Protein AF-A0A7S1KFM2-F1 (afdb_monomer)

Nearest PDB structures (foldseek):
  8qag-assembly1_A  TM=3.517E-01  e=3.964E+00  synthetic construct
  8ftw-assembly1_A  TM=4.554E-01  e=5.799E+00  Salmonella enterica subsp. enterica serovar Typhimurium
  8bwc-assembly1_D  TM=3.124E-01  e=4.157E+00  Escherichia coli
  5jr9-assembly1_B  TM=2.047E-01  e=1.097E+00  Nanoarchaeum equitans Kin4-M
  6t59-assembly1_TT  TM=2.375E-01  e=2.583E+00  Homo sapiens

Secondary structure (DSSP, 8-state):
-HHHHHHHHHHHHHHHHHHHHHTHHHHGGGS-HHHHHHHHHHHHHHHHIIIII-TTGGGSHHHHHHHHHHHHHHHHHHHHHHH-HHHHHT-HHHHHHHHHHHHHHHHHHHH-HHHHTTS-HHHHHHHHHHHHHHHHHTTTSS-HHHHHHHHHHHHHHHHHTT--S-HHHHHHHHHHHT--

Organism: NCBI:txid1169539

Sequence (180 aa):
LGPPLVECVGRVWMRQNEALQQAGEASLTNLPDGVWKASRYLDGLMYLVLTHCFEKLHDHAAGGQLALLMYQKLLLLIRVWKHRPAILASQQWFFKNVKSALKWMCYLVEGQCYVVAAINVGDLLRTALELVQFCRVTQPDVPDHLVRHILILIGNIFSCHSYRFPPAERSQLSEAGMAA

Radius of gyration: 17.66 Å; Cα contacts (8 Å, |Δi|>4): 138; chains: 1; bounding box: 48×32×53 Å

Foldseek 3Di:
DQPVLLVVLLVLLVVLLVLLVVCPLVCNVVPPPVSLVSLVVSLVSLCCNLPPNDLALLVDPSLLSSLVSLVSQLVSLVVSCVVCVPVCLVPPSSLVSNLSSLVSLLSCLQRPLSSCVSPPLVVQLVSLVVVLVSQVVSPPSDDPSSVVSSVSSNVSSVVSVVCPDDPVVVVVVVVVVVVD

Mean predicted aligned error: 9.12 Å

pLDDT: mean 74.67, std 11.63, range [42.12, 91.94]

Structure (mmCIF, N/CA/C/O backbone):
data_AF-A0A7S1KFM2-F1
#
_entry.id   AF-A0A7S1KFM2-F1
#
loop_
_atom_site.group_PDB
_atom_site.id
_atom_site.type_symbol
_atom_site.label_atom_id
_atom_site.label_alt_id
_atom_site.label_comp_id
_atom_site.label_asym_id
_atom_site.label_entity_id
_atom_site.label_seq_id
_atom_site.pdbx_PDB_ins_code
_atom_site.Cartn_x
_atom_site.Cartn_y
_atom_site.Cartn_z
_atom_site.occupancy
_atom_site.B_iso_or_equiv
_atom_site.auth_seq_id
_atom_site.auth_comp_id
_atom_site.auth_asym_id
_atom_site.auth_atom_id
_atom_site.pdbx_PDB_model_num
ATOM 1 N N . LEU A 1 1 ? 1.593 -13.086 -20.287 1.00 56.81 1 LEU A N 1
ATOM 2 C CA . LEU A 1 1 ? 0.502 -13.172 -19.280 1.00 56.81 1 LEU A CA 1
ATOM 3 C C . LEU A 1 1 ? 0.437 -11.972 -18.340 1.00 56.81 1 LEU A C 1
ATOM 5 O O . LEU A 1 1 ? -0.615 -11.742 -17.761 1.00 56.81 1 LEU A O 1
ATOM 9 N N . GLY A 1 2 ? 1.512 -11.194 -18.210 1.00 64.62 2 GLY A N 1
ATOM 10 C CA . GLY A 1 2 ? 1.548 -10.063 -17.298 1.00 64.62 2 GLY A CA 1
ATOM 11 C C . GLY A 1 2 ? 0.432 -9.015 -17.479 1.00 64.62 2 GLY A C 1
ATOM 12 O O . GLY A 1 2 ? -0.297 -8.768 -16.521 1.00 64.62 2 GLY A O 1
ATOM 13 N N . PRO A 1 3 ? 0.268 -8.377 -18.656 1.00 66.25 3 PRO A N 1
ATOM 14 C CA . PRO A 1 3 ? -0.670 -7.256 -18.797 1.00 66.25 3 PRO A CA 1
ATOM 15 C C . PRO A 1 3 ? -2.137 -7.602 -18.466 1.00 66.25 3 PRO A C 1
ATOM 17 O O . PRO A 1 3 ? -2.742 -6.866 -17.688 1.00 66.25 3 PRO A O 1
ATOM 20 N N . PRO A 1 4 ? -2.688 -8.752 -18.913 1.00 72.81 4 PRO A N 1
ATOM 21 C CA . PRO A 1 4 ? -4.020 -9.193 -18.484 1.00 72.81 4 PRO A CA 1
ATOM 22 C C . PRO A 1 4 ? -4.140 -9.426 -16.970 1.00 72.81 4 PRO A C 1
ATOM 24 O O . PRO A 1 4 ? -5.195 -9.184 -16.385 1.00 72.81 4 PRO A O 1
ATOM 27 N N . LEU A 1 5 ? -3.064 -9.886 -16.319 1.00 68.81 5 LEU A N 1
ATOM 28 C CA . LEU A 1 5 ? -3.034 -10.102 -14.872 1.00 68.81 5 LEU A CA 1
ATOM 29 C C . LEU A 1 5 ? -3.095 -8.764 -14.121 1.00 68.81 5 LEU A C 1
ATOM 31 O O . LEU A 1 5 ? -3.881 -8.633 -13.188 1.00 68.81 5 LEU A O 1
ATOM 35 N N . VAL A 1 6 ? -2.326 -7.759 -14.555 1.00 69.69 6 VAL A N 1
ATOM 36 C CA . VAL A 1 6 ? -2.353 -6.408 -13.961 1.00 69.69 6 VAL A CA 1
ATOM 37 C C . VAL A 1 6 ? -3.712 -5.749 -14.155 1.00 69.69 6 VAL A C 1
ATOM 39 O O . VAL A 1 6 ? -4.230 -5.149 -13.219 1.00 69.69 6 VAL A O 1
ATOM 42 N N . GLU A 1 7 ? -4.330 -5.902 -15.325 1.00 72.00 7 GLU A N 1
ATOM 43 C CA . GLU A 1 7 ? -5.665 -5.363 -15.587 1.00 72.00 7 GLU A CA 1
ATOM 44 C C . GLU A 1 7 ? -6.734 -6.026 -14.704 1.00 72.00 7 GLU A C 1
ATOM 46 O O . GLU A 1 7 ? -7.579 -5.346 -14.116 1.00 72.00 7 GLU A O 1
ATOM 51 N N . CYS A 1 8 ? -6.675 -7.352 -14.552 1.00 73.75 8 CYS A N 1
ATOM 52 C CA . CYS A 1 8 ? -7.580 -8.097 -13.680 1.00 73.75 8 CYS A CA 1
ATOM 53 C C . CYS A 1 8 ? -7.420 -7.674 -12.211 1.00 73.75 8 CYS A C 1
ATOM 55 O O . CYS A 1 8 ? -8.406 -7.335 -11.549 1.00 73.75 8 CYS A O 1
ATOM 57 N N . VAL A 1 9 ? -6.177 -7.616 -11.721 1.00 73.75 9 VAL A N 1
ATOM 58 C CA . VAL A 1 9 ? -5.856 -7.150 -10.364 1.00 73.75 9 VAL A CA 1
ATOM 59 C C . VAL A 1 9 ? -6.337 -5.719 -10.164 1.00 73.75 9 VAL A C 1
ATOM 61 O O . VAL A 1 9 ? -7.028 -5.446 -9.184 1.00 73.75 9 VAL A O 1
ATOM 64 N N . GLY A 1 10 ? -6.040 -4.831 -11.114 1.00 71.50 10 GLY A N 1
ATOM 65 C CA . GLY A 1 10 ? -6.439 -3.431 -11.077 1.00 71.50 10 GLY A CA 1
ATOM 66 C C . GLY A 1 10 ? -7.951 -3.263 -10.950 1.00 71.50 10 GLY A C 1
ATOM 67 O O . GLY A 1 10 ? -8.412 -2.544 -10.067 1.00 71.50 10 GLY A O 1
ATOM 68 N N . ARG A 1 11 ? -8.743 -3.999 -11.741 1.00 74.75 11 ARG A N 1
ATOM 69 C CA . ARG A 1 11 ? -10.217 -3.955 -11.674 1.00 74.75 11 ARG A CA 1
ATOM 70 C C . ARG A 1 11 ? -10.772 -4.423 -10.330 1.00 74.75 11 ARG A C 1
ATOM 72 O O . ARG A 1 11 ? -11.695 -3.801 -9.806 1.00 74.75 11 ARG A O 1
ATOM 79 N N . VAL A 1 12 ? -10.233 -5.504 -9.762 1.00 74.38 12 VAL A N 1
ATOM 80 C CA . VAL A 1 12 ? -10.673 -6.000 -8.444 1.00 74.38 12 VAL A CA 1
ATOM 81 C C . VAL A 1 12 ? -10.301 -5.001 -7.344 1.00 74.38 12 VAL A C 1
ATOM 83 O O . VAL A 1 12 ? -11.096 -4.755 -6.437 1.00 74.38 12 VAL A O 1
ATOM 86 N N . TRP A 1 13 ? -9.130 -4.374 -7.455 1.00 75.06 13 TRP A N 1
ATOM 87 C CA . TRP A 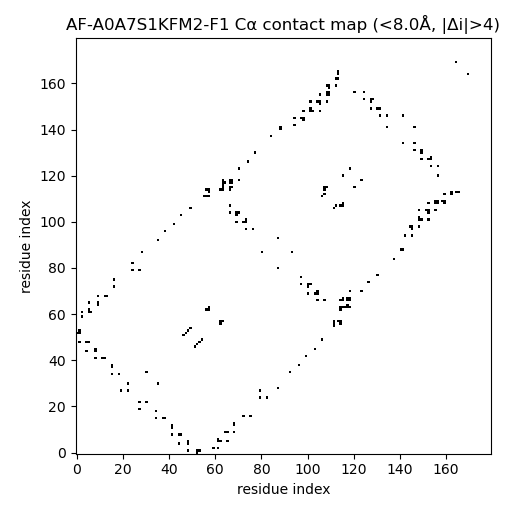1 13 ? -8.658 -3.356 -6.520 1.00 75.06 13 TRP A CA 1
ATOM 88 C C . TRP A 1 13 ? -9.489 -2.074 -6.574 1.00 75.06 13 TRP A C 1
ATOM 90 O O . TRP A 1 13 ? -9.858 -1.539 -5.531 1.00 75.06 13 TRP A O 1
ATOM 100 N N . MET A 1 14 ? -9.828 -1.607 -7.778 1.00 74.06 14 MET A N 1
ATOM 101 C CA . MET A 1 14 ? -10.712 -0.457 -7.981 1.00 74.06 14 MET A CA 1
ATOM 102 C C . MET A 1 14 ? -12.074 -0.700 -7.343 1.00 74.06 14 MET A C 1
ATOM 104 O O . MET A 1 14 ? -12.497 0.101 -6.521 1.00 74.06 14 MET A O 1
ATOM 108 N N . ARG A 1 15 ? -12.705 -1.849 -7.615 1.00 75.44 15 ARG A N 1
ATOM 109 C CA . ARG A 1 15 ? -13.997 -2.201 -7.002 1.00 75.44 15 ARG A CA 1
ATOM 110 C C . ARG A 1 15 ? -13.920 -2.272 -5.479 1.00 75.44 15 ARG A C 1
ATOM 112 O O . ARG A 1 15 ? -14.853 -1.856 -4.800 1.00 75.44 15 ARG A O 1
ATOM 119 N N . GLN A 1 16 ? -12.815 -2.784 -4.931 1.00 75.00 16 GLN A N 1
ATOM 120 C CA . GLN A 1 16 ? -12.600 -2.789 -3.485 1.00 75.00 16 GLN A CA 1
ATOM 121 C C . GLN A 1 16 ? -12.498 -1.357 -2.937 1.00 75.00 16 GLN A C 1
ATOM 123 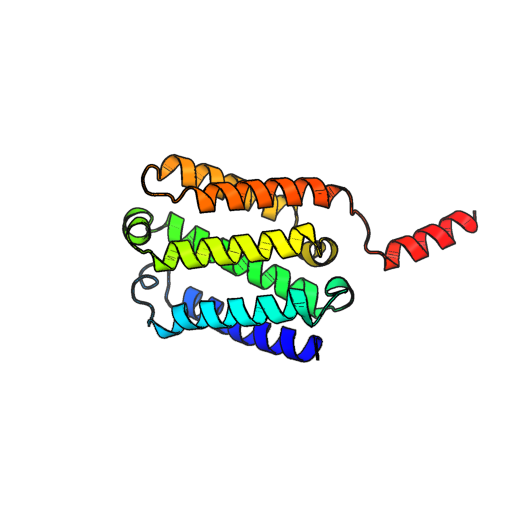O O . GLN A 1 16 ? -13.154 -1.039 -1.947 1.00 75.00 16 GLN A O 1
ATOM 128 N N . ASN A 1 17 ? -11.707 -0.493 -3.576 1.00 73.62 17 ASN A N 1
ATOM 129 C CA . ASN A 1 17 ? -11.546 0.904 -3.171 1.00 73.62 17 ASN A CA 1
ATOM 130 C C . ASN A 1 17 ? -12.858 1.693 -3.297 1.00 73.62 17 ASN A C 1
ATOM 132 O O . ASN A 1 17 ? -13.192 2.441 -2.384 1.00 73.62 17 ASN A O 1
ATOM 136 N N . GLU A 1 18 ? -13.621 1.500 -4.373 1.00 76.88 18 GLU A N 1
ATOM 137 C CA . GLU A 1 18 ? -14.945 2.097 -4.579 1.00 76.88 18 GLU A CA 1
ATOM 138 C C . GLU A 1 18 ? -15.925 1.656 -3.490 1.00 76.88 18 GLU A C 1
ATOM 140 O O . GLU A 1 18 ? -16.565 2.502 -2.872 1.00 76.88 18 GLU A O 1
ATOM 145 N N . ALA A 1 19 ? -15.994 0.356 -3.186 1.00 73.25 19 ALA A N 1
ATOM 146 C CA . ALA A 1 19 ? -16.851 -0.163 -2.121 1.00 73.25 19 ALA A CA 1
ATOM 147 C C . ALA A 1 19 ? -16.477 0.419 -0.748 1.00 73.25 19 ALA A C 1
ATOM 149 O O . ALA A 1 19 ? -17.351 0.769 0.044 1.00 73.25 19 ALA A O 1
ATOM 150 N N . LEU A 1 20 ? -15.178 0.566 -0.474 1.00 69.56 20 LEU A N 1
ATOM 151 C CA . LEU A 1 20 ? -14.691 1.184 0.757 1.00 69.56 20 LEU A CA 1
ATOM 152 C C . LEU A 1 20 ? -15.005 2.691 0.812 1.00 69.56 20 LEU A C 1
ATOM 154 O O . LEU A 1 20 ? -15.351 3.200 1.873 1.00 69.56 20 LEU A O 1
ATOM 158 N N . GLN A 1 21 ? -14.911 3.408 -0.310 1.00 71.31 21 GLN A N 1
ATOM 159 C CA . GLN A 1 21 ? -15.278 4.826 -0.387 1.00 71.31 21 GLN A CA 1
ATOM 160 C C . GLN A 1 21 ? -16.790 5.033 -0.220 1.00 71.31 21 GLN A C 1
ATOM 162 O O . GLN A 1 21 ? -17.205 5.917 0.527 1.00 71.31 21 GLN A O 1
ATOM 167 N N . GLN A 1 22 ? -17.609 4.200 -0.868 1.00 72.75 22 GLN A N 1
ATOM 168 C CA . GLN A 1 22 ? -19.074 4.270 -0.829 1.00 72.75 22 GLN A CA 1
ATOM 169 C C . GLN A 1 22 ? -19.657 3.894 0.532 1.00 72.75 22 GLN A C 1
ATOM 171 O O . GLN A 1 22 ? -20.658 4.474 0.944 1.00 72.75 22 GLN A O 1
ATOM 176 N N . ALA A 1 23 ? -19.034 2.957 1.251 1.00 68.19 23 ALA A N 1
ATOM 177 C CA . ALA A 1 23 ? -19.462 2.600 2.601 1.00 68.19 23 ALA A CA 1
ATOM 178 C C . ALA A 1 23 ? -19.371 3.782 3.583 1.00 68.19 23 ALA A C 1
ATOM 180 O O . ALA A 1 23 ? -20.041 3.769 4.617 1.00 68.19 23 ALA A O 1
ATOM 181 N N . GLY A 1 24 ? -18.573 4.808 3.260 1.00 63.44 24 GLY A N 1
ATOM 182 C CA . GLY A 1 24 ? -18.324 5.952 4.127 1.00 63.44 24 GLY A CA 1
ATOM 183 C C . GLY A 1 24 ? -17.582 5.561 5.408 1.00 63.44 24 GLY A C 1
ATOM 184 O O . GLY A 1 24 ? -17.570 4.410 5.835 1.00 63.44 24 GLY A O 1
ATOM 185 N N . GLU A 1 25 ? -16.959 6.529 6.074 1.00 58.50 25 GLU A N 1
ATOM 186 C CA . GLU A 1 25 ? -16.064 6.269 7.215 1.00 58.50 25 GLU A CA 1
ATOM 187 C C . GLU A 1 25 ? -16.758 5.596 8.413 1.00 58.50 25 GLU A C 1
ATOM 189 O O . GLU A 1 25 ? -16.121 4.875 9.182 1.00 58.50 25 GLU A O 1
ATOM 194 N N . ALA A 1 26 ? -18.071 5.789 8.556 1.00 56.91 26 ALA A N 1
ATOM 195 C CA . ALA A 1 26 ? -18.866 5.238 9.649 1.00 56.91 26 ALA A CA 1
ATOM 196 C C . ALA A 1 26 ? -19.251 3.756 9.469 1.00 56.91 26 ALA A C 1
ATOM 198 O O . ALA A 1 26 ? -19.530 3.099 10.469 1.00 56.91 26 ALA A O 1
ATOM 199 N N . SER A 1 27 ? -19.251 3.222 8.240 1.00 65.38 27 SER A N 1
ATOM 200 C CA . SER A 1 27 ? -19.716 1.851 7.951 1.00 65.38 27 SER A CA 1
ATOM 201 C C . SER A 1 27 ? -18.585 0.872 7.618 1.00 65.38 27 SER A C 1
ATOM 203 O O . SER A 1 27 ? -18.824 -0.309 7.380 1.00 65.38 27 SER A O 1
ATOM 205 N N . LEU A 1 28 ? -17.328 1.327 7.644 1.00 62.75 28 LEU A N 1
ATOM 206 C CA . LEU A 1 28 ? -16.162 0.502 7.304 1.00 62.75 28 LEU A CA 1
ATOM 207 C C . LEU A 1 28 ? -15.983 -0.701 8.239 1.00 62.75 28 LEU A C 1
ATOM 209 O O . LEU A 1 28 ? -15.552 -1.761 7.798 1.00 62.75 28 LEU A O 1
ATOM 213 N N . THR A 1 29 ? -16.359 -0.582 9.512 1.00 60.81 29 THR A N 1
ATOM 214 C CA . THR A 1 29 ? -16.330 -1.703 10.470 1.00 60.81 29 THR A CA 1
ATOM 215 C C . THR A 1 29 ? -17.450 -2.718 10.239 1.00 60.81 29 THR A C 1
ATOM 217 O O . THR A 1 29 ? -17.354 -3.836 10.730 1.00 60.81 29 THR A O 1
ATOM 220 N N . ASN A 1 30 ? -18.481 -2.340 9.478 1.00 64.38 30 ASN A N 1
ATOM 221 C CA . ASN A 1 30 ? -19.650 -3.162 9.155 1.00 64.38 30 ASN A CA 1
ATOM 222 C C . ASN A 1 30 ? -19.613 -3.676 7.711 1.00 64.38 30 ASN A C 1
ATOM 224 O O . ASN A 1 30 ? -20.604 -4.209 7.210 1.00 64.38 30 ASN A O 1
ATOM 228 N N . LEU A 1 31 ? -18.485 -3.494 7.019 1.00 65.38 31 LEU A N 1
ATOM 229 C CA . LEU A 1 31 ? -18.327 -4.017 5.675 1.00 65.38 31 LEU A CA 1
ATOM 230 C C . LEU A 1 31 ? -18.434 -5.544 5.688 1.00 65.38 31 LEU A C 1
ATOM 232 O O . LEU A 1 31 ? -17.833 -6.183 6.555 1.00 65.38 31 LEU A O 1
ATOM 236 N N . PRO A 1 32 ? -19.145 -6.141 4.714 1.00 64.94 32 PRO A N 1
ATOM 237 C CA . PRO A 1 32 ? -19.264 -7.585 4.628 1.00 64.94 32 PRO A CA 1
ATOM 238 C C . PRO A 1 32 ? -17.883 -8.241 4.608 1.00 64.94 32 PRO A C 1
ATOM 240 O O . PRO A 1 32 ? -16.993 -7.789 3.884 1.00 64.94 32 PRO A O 1
ATOM 243 N N . ASP A 1 33 ? -17.729 -9.363 5.313 1.00 63.22 33 ASP A N 1
ATOM 244 C CA . ASP A 1 33 ? -16.507 -10.185 5.325 1.00 63.22 33 ASP A CA 1
ATOM 245 C C . ASP A 1 33 ? -15.928 -10.439 3.923 1.00 63.22 33 ASP A C 1
ATOM 247 O O . ASP A 1 33 ? -14.715 -10.566 3.751 1.00 63.22 33 ASP A O 1
ATOM 251 N N . GLY A 1 34 ? -16.791 -10.499 2.903 1.00 64.12 34 GLY A N 1
ATOM 252 C CA . GLY A 1 34 ? -16.405 -10.639 1.500 1.00 64.12 34 GLY A CA 1
ATOM 253 C C . GLY A 1 34 ? -15.468 -9.536 0.992 1.00 64.12 34 GLY A C 1
ATOM 254 O O . GLY A 1 34 ? -14.545 -9.836 0.237 1.00 64.12 34 GLY A O 1
ATOM 255 N N . VAL A 1 35 ? -15.627 -8.289 1.447 1.00 67.44 35 VAL A N 1
ATOM 256 C CA . VAL A 1 35 ? -14.792 -7.144 1.027 1.00 67.44 35 VAL A CA 1
ATOM 257 C C . VAL A 1 35 ? -13.376 -7.259 1.594 1.00 67.44 35 VAL A C 1
ATOM 259 O O . VAL A 1 35 ? -12.391 -6.979 0.904 1.00 67.44 35 VAL A O 1
ATOM 262 N N . TRP A 1 36 ? -13.247 -7.749 2.826 1.00 70.06 36 TRP A N 1
ATOM 263 C CA . TRP A 1 36 ? -11.949 -7.972 3.464 1.00 70.06 36 TRP A CA 1
ATOM 264 C C . TRP A 1 36 ? -11.274 -9.253 2.973 1.00 70.06 36 TRP A C 1
ATOM 266 O O . TRP A 1 36 ? -10.057 -9.267 2.771 1.00 70.06 36 TRP A O 1
ATOM 276 N N . LYS A 1 37 ? -12.047 -10.309 2.693 1.00 68.44 37 LYS A N 1
ATOM 277 C CA . LYS A 1 37 ? -11.554 -11.529 2.032 1.00 68.44 37 LYS A CA 1
ATOM 278 C C . LYS A 1 37 ? -11.034 -11.235 0.623 1.00 68.44 37 LYS A C 1
ATOM 280 O O . LYS A 1 37 ? -9.965 -11.735 0.276 1.00 68.44 37 LYS A O 1
ATOM 285 N N . ALA A 1 38 ? -11.694 -10.360 -0.142 1.00 70.94 38 ALA A N 1
ATOM 286 C CA . ALA A 1 38 ? -11.212 -9.899 -1.451 1.00 70.94 38 ALA A CA 1
ATOM 287 C C . ALA A 1 38 ? -9.787 -9.318 -1.378 1.00 70.94 38 ALA A C 1
ATOM 289 O O . ALA A 1 38 ? -8.958 -9.594 -2.242 1.00 70.94 38 ALA A O 1
ATOM 290 N N . SER A 1 39 ? -9.455 -8.622 -0.285 1.00 70.69 39 SER A N 1
ATOM 291 C CA . SER A 1 39 ? -8.103 -8.110 -0.026 1.00 70.69 39 SER A CA 1
ATOM 292 C C . SER A 1 39 ? -7.020 -9.197 -0.014 1.00 70.69 39 SER A C 1
ATOM 294 O O . SER A 1 39 ? -5.899 -8.969 -0.459 1.00 70.69 39 SER A O 1
ATOM 296 N N . ARG A 1 40 ? -7.347 -10.399 0.474 1.00 72.31 40 ARG A N 1
ATOM 297 C CA . ARG A 1 40 ? -6.403 -11.524 0.566 1.00 72.31 40 ARG A CA 1
ATOM 298 C C . ARG A 1 40 ? -6.179 -12.201 -0.779 1.00 72.31 40 ARG A C 1
ATOM 300 O O . ARG A 1 40 ? -5.063 -12.622 -1.063 1.00 72.31 40 ARG A O 1
ATOM 307 N N . TYR A 1 41 ? -7.209 -12.271 -1.620 1.00 71.44 41 TYR A N 1
ATOM 308 C CA . TYR A 1 41 ? -7.045 -12.723 -3.003 1.00 71.44 41 TYR A CA 1
ATOM 309 C C . TYR A 1 41 ? -6.163 -11.754 -3.793 1.00 71.44 41 TYR A C 1
ATOM 311 O O . TYR A 1 41 ? -5.282 -12.184 -4.533 1.00 71.44 41 TYR A O 1
ATOM 319 N N . LEU A 1 42 ? -6.328 -10.452 -3.552 1.00 74.75 42 LEU A N 1
ATOM 320 C CA . LEU A 1 42 ? -5.464 -9.418 -4.111 1.00 74.75 42 LEU A CA 1
ATOM 321 C C . LEU A 1 42 ? -3.999 -9.566 -3.664 1.00 74.75 42 LEU A C 1
ATOM 323 O O . LEU A 1 42 ? -3.107 -9.397 -4.487 1.00 74.75 42 LEU A O 1
ATOM 327 N N . ASP A 1 43 ? -3.733 -9.965 -2.414 1.00 77.50 43 ASP A N 1
ATOM 328 C CA . ASP A 1 43 ? -2.368 -10.283 -1.961 1.00 77.50 43 ASP A CA 1
ATOM 329 C C . ASP A 1 43 ? -1.743 -11.444 -2.750 1.00 77.50 43 ASP A C 1
ATOM 331 O O . ASP A 1 43 ? -0.578 -11.376 -3.137 1.00 77.50 43 ASP A O 1
ATOM 335 N N . GLY A 1 44 ? -2.507 -12.517 -2.978 1.00 76.94 44 GLY A N 1
ATOM 336 C CA . GLY A 1 44 ? -2.043 -13.674 -3.746 1.00 76.94 44 GLY A CA 1
ATOM 337 C C . GLY A 1 44 ? -1.749 -13.323 -5.204 1.00 76.94 44 GLY A C 1
ATOM 338 O O . GLY A 1 44 ? -0.746 -13.762 -5.757 1.00 76.94 44 GLY A O 1
ATOM 339 N N . LEU A 1 45 ? -2.575 -12.473 -5.813 1.00 76.19 45 LEU A N 1
ATOM 340 C CA . LEU A 1 45 ? -2.341 -12.005 -7.177 1.00 76.19 45 LEU A CA 1
ATOM 341 C C . LEU A 1 45 ? -1.149 -11.040 -7.262 1.00 76.19 45 LEU A C 1
ATOM 343 O O . LEU A 1 45 ? -0.358 -11.152 -8.193 1.00 76.19 45 LEU A O 1
ATOM 347 N N . MET A 1 46 ? -0.966 -10.149 -6.280 1.00 78.38 46 MET A N 1
ATOM 348 C CA . MET A 1 46 ? 0.217 -9.279 -6.198 1.00 78.38 46 MET A CA 1
ATOM 349 C C . MET A 1 46 ? 1.508 -10.075 -6.062 1.00 78.38 46 MET A C 1
ATOM 351 O O . MET A 1 46 ? 2.502 -9.721 -6.689 1.00 78.38 46 MET A O 1
ATOM 355 N N . TYR A 1 47 ? 1.486 -11.161 -5.285 1.00 81.38 47 TYR A N 1
ATOM 356 C CA . TYR A 1 47 ? 2.606 -12.091 -5.226 1.00 81.38 47 TYR A CA 1
ATOM 357 C C . TYR A 1 47 ? 2.948 -12.599 -6.629 1.00 81.38 47 TYR A C 1
ATOM 359 O O . TYR A 1 47 ? 4.054 -12.365 -7.093 1.00 81.38 47 TYR A O 1
ATOM 367 N N . LEU A 1 48 ? 1.978 -13.179 -7.345 1.00 75.12 48 LEU A N 1
ATOM 368 C CA . LEU A 1 48 ? 2.193 -13.708 -8.696 1.00 75.12 48 LEU A CA 1
ATOM 369 C C . LEU A 1 48 ? 2.703 -12.644 -9.684 1.00 75.12 48 LEU A C 1
ATOM 371 O O . LEU A 1 48 ? 3.622 -12.922 -10.455 1.00 75.12 48 LEU A O 1
ATOM 375 N N . VAL A 1 49 ? 2.143 -11.428 -9.645 1.00 75.94 49 VAL A N 1
ATOM 376 C CA . VAL A 1 49 ? 2.590 -10.299 -10.480 1.00 75.94 49 VAL A CA 1
ATOM 377 C C . VAL A 1 49 ? 4.067 -9.995 -10.223 1.00 75.94 49 VAL A C 1
ATOM 379 O O . VAL A 1 49 ? 4.837 -9.907 -11.177 1.00 75.94 49 VAL A O 1
ATOM 382 N N . LEU A 1 50 ? 4.453 -9.859 -8.952 1.00 76.00 50 LEU A N 1
ATOM 383 C CA . LEU A 1 50 ? 5.778 -9.384 -8.552 1.00 76.00 50 LEU A CA 1
ATOM 384 C C . LEU A 1 50 ? 6.858 -10.471 -8.562 1.00 76.00 50 LEU A C 1
ATOM 386 O O . LEU A 1 50 ? 8.025 -10.136 -8.733 1.00 76.00 50 LEU A O 1
ATOM 390 N N . THR A 1 51 ? 6.508 -11.746 -8.374 1.00 73.81 51 THR A N 1
ATOM 391 C CA . THR A 1 51 ? 7.495 -12.839 -8.298 1.00 73.81 51 THR A CA 1
ATOM 392 C C . THR A 1 51 ? 7.573 -13.703 -9.546 1.00 73.81 51 THR A C 1
ATOM 394 O O . THR A 1 51 ? 8.611 -14.316 -9.773 1.00 73.81 51 THR A O 1
ATOM 397 N N . HIS A 1 52 ? 6.509 -13.789 -10.351 1.00 66.38 52 HIS A N 1
ATOM 398 C CA . HIS A 1 52 ? 6.447 -14.763 -11.448 1.00 66.38 52 HIS A CA 1
ATOM 399 C C . HIS A 1 52 ? 6.129 -14.172 -12.818 1.00 66.38 52 HIS A C 1
ATOM 401 O O . HIS A 1 52 ? 6.353 -14.844 -13.821 1.00 66.38 52 HIS A O 1
ATOM 407 N N . CYS A 1 53 ? 5.560 -12.968 -12.899 1.00 57.44 53 CYS A N 1
ATOM 408 C CA . CYS A 1 53 ? 4.999 -12.476 -14.160 1.00 57.44 53 CYS A CA 1
ATOM 409 C C . CYS A 1 53 ? 5.649 -11.203 -14.710 1.00 57.44 53 CYS A C 1
ATOM 411 O O . CYS A 1 53 ? 5.387 -10.891 -15.872 1.00 57.44 53 CYS A O 1
ATOM 413 N N . PHE A 1 54 ? 6.481 -10.492 -13.938 1.00 64.44 54 PHE A N 1
ATOM 414 C CA . PHE A 1 54 ? 7.115 -9.255 -14.400 1.00 64.44 54 PHE A CA 1
ATOM 415 C C . PHE A 1 54 ? 8.478 -8.982 -13.759 1.00 64.44 54 PHE A C 1
ATOM 417 O O . PHE A 1 54 ? 8.564 -8.361 -12.705 1.00 64.44 54 PHE A O 1
ATOM 424 N N . GLU A 1 55 ? 9.557 -9.317 -14.463 1.00 60.47 55 GLU A N 1
ATOM 425 C CA . GLU A 1 55 ? 10.880 -8.750 -14.154 1.00 60.47 55 GLU A CA 1
ATOM 426 C C . GLU A 1 55 ? 10.944 -7.244 -14.484 1.00 60.47 55 GLU A C 1
ATOM 428 O O . GLU A 1 55 ? 11.711 -6.505 -13.870 1.00 60.47 55 GLU A O 1
ATOM 433 N N . LYS A 1 56 ? 10.091 -6.763 -15.405 1.00 68.12 56 LYS A N 1
ATOM 434 C CA . LYS A 1 56 ? 10.078 -5.376 -15.895 1.00 68.12 56 LYS A CA 1
ATOM 435 C C . LYS A 1 56 ? 8.693 -4.737 -15.833 1.00 68.12 56 LYS A C 1
ATOM 437 O O . LYS A 1 56 ? 8.123 -4.328 -16.840 1.00 68.12 56 LYS A O 1
ATOM 442 N N . LEU A 1 57 ? 8.112 -4.655 -14.639 1.00 71.25 57 LEU A N 1
ATOM 443 C CA . LEU A 1 57 ? 6.790 -4.040 -14.456 1.00 71.25 57 LEU A CA 1
ATOM 444 C C . LEU A 1 57 ? 6.767 -2.565 -14.927 1.00 71.25 57 LEU A C 1
ATOM 446 O O . LEU A 1 57 ? 5.729 -2.070 -15.357 1.00 71.25 57 LEU A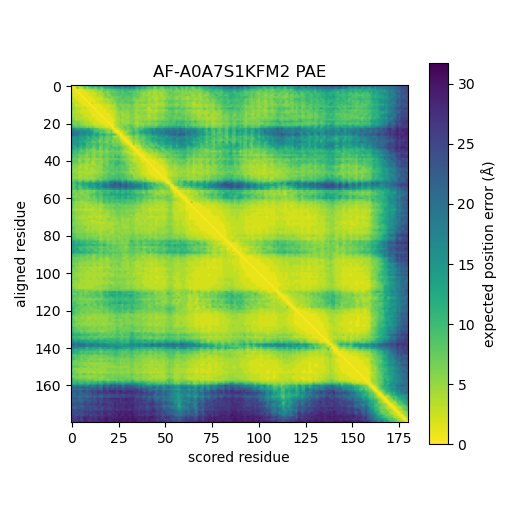 O 1
ATOM 450 N N . HIS A 1 58 ? 7.922 -1.895 -14.902 1.00 72.25 58 HIS A N 1
ATOM 451 C CA . HIS A 1 58 ? 8.129 -0.529 -15.389 1.00 72.25 58 HIS A CA 1
ATOM 452 C C . HIS A 1 58 ? 8.032 -0.357 -16.909 1.00 72.25 58 HIS A C 1
ATOM 454 O O . HIS A 1 58 ? 7.743 0.747 -17.358 1.00 72.25 58 HIS A O 1
ATOM 460 N N . ASP A 1 59 ? 8.201 -1.423 -17.694 1.00 70.31 59 ASP A N 1
ATOM 461 C CA . ASP A 1 59 ? 8.055 -1.368 -19.156 1.00 70.31 59 ASP A CA 1
ATOM 462 C C . ASP A 1 59 ? 6.579 -1.340 -19.590 1.00 70.31 59 ASP A C 1
ATOM 464 O O . ASP A 1 59 ? 6.257 -1.179 -20.768 1.00 70.31 59 ASP A O 1
ATOM 468 N N . HIS A 1 60 ? 5.653 -1.494 -18.641 1.00 71.38 60 HIS A N 1
ATOM 469 C CA . HIS A 1 60 ? 4.225 -1.527 -18.904 1.00 71.38 60 HIS A CA 1
ATOM 470 C C . HIS A 1 60 ? 3.517 -0.326 -18.280 1.00 71.38 60 HIS A C 1
ATOM 472 O O . HIS A 1 60 ? 3.584 -0.107 -17.072 1.00 71.38 60 HIS A O 1
ATOM 478 N N . ALA A 1 61 ? 2.714 0.383 -19.080 1.00 67.50 61 ALA A N 1
ATOM 479 C CA . ALA A 1 61 ? 1.878 1.497 -18.612 1.00 67.50 61 ALA A CA 1
ATOM 480 C C . ALA A 1 61 ? 0.958 1.115 -17.431 1.00 67.50 61 ALA A C 1
ATOM 482 O O . ALA A 1 61 ? 0.695 1.924 -16.542 1.00 67.50 61 ALA A O 1
ATOM 483 N N . ALA A 1 62 ? 0.510 -0.144 -17.383 1.00 73.00 62 ALA A N 1
ATOM 484 C CA . ALA A 1 62 ? -0.317 -0.671 -16.299 1.00 73.00 62 ALA A CA 1
ATOM 485 C C . ALA A 1 62 ? 0.458 -0.867 -14.977 1.00 73.00 62 ALA A C 1
ATOM 487 O O . ALA A 1 62 ? -0.150 -0.903 -13.907 1.00 73.00 62 ALA A O 1
ATOM 488 N N . GLY A 1 63 ? 1.792 -0.960 -15.021 1.00 76.81 63 GLY A N 1
ATOM 489 C CA . GLY A 1 63 ? 2.632 -1.083 -13.834 1.00 76.81 63 GLY A CA 1
ATOM 490 C C . GLY A 1 63 ? 2.486 0.122 -12.910 1.00 76.81 63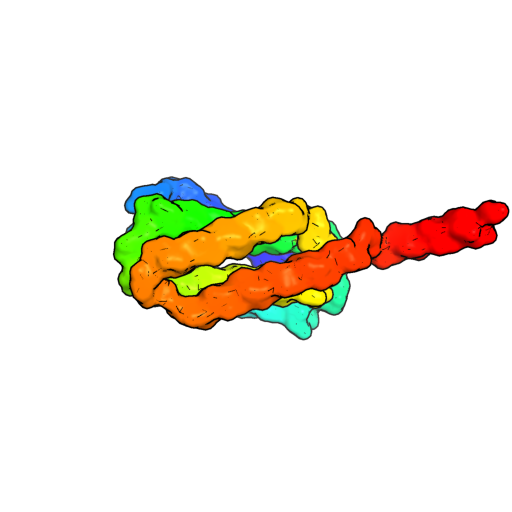 GLY A C 1
ATOM 491 O O . GLY A 1 63 ? 2.195 -0.040 -11.725 1.00 76.81 63 GLY A O 1
ATOM 492 N N . GLY A 1 64 ? 2.627 1.339 -13.450 1.00 79.19 64 GLY A N 1
ATOM 493 C CA . GLY A 1 64 ? 2.489 2.574 -12.666 1.00 79.19 64 GLY A CA 1
ATOM 494 C C . GLY A 1 64 ? 1.104 2.708 -12.025 1.00 79.19 64 GLY A C 1
ATOM 495 O O . GLY A 1 64 ? 0.980 3.099 -10.864 1.00 79.19 64 GLY A O 1
ATOM 496 N N . GLN A 1 65 ? 0.057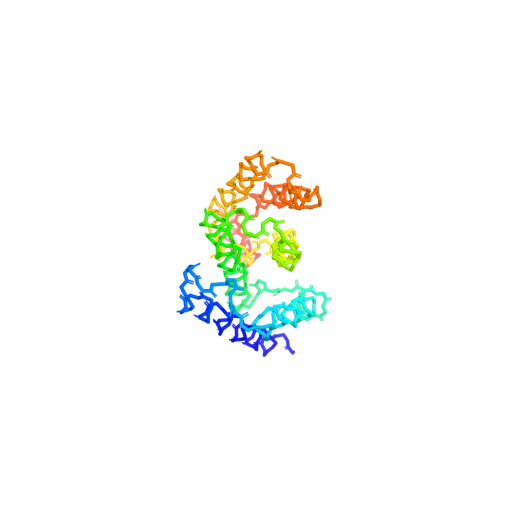 2.285 -12.741 1.00 79.69 65 GLN A N 1
ATOM 497 C CA . GLN A 1 65 ? -1.311 2.241 -12.215 1.00 79.69 65 GLN A CA 1
ATOM 498 C C . GLN A 1 65 ? -1.443 1.267 -11.038 1.00 79.69 65 GLN A C 1
ATOM 500 O O . GLN A 1 65 ? -2.111 1.582 -10.055 1.00 79.69 65 GLN A O 1
ATOM 505 N N . LEU A 1 66 ? -0.775 0.111 -11.091 1.00 79.44 66 LEU A N 1
ATOM 506 C CA . LEU A 1 66 ? -0.777 -0.856 -9.994 1.00 79.44 66 LEU A CA 1
ATOM 507 C C . LEU A 1 66 ? -0.138 -0.283 -8.722 1.00 79.44 66 LEU A C 1
ATOM 509 O O . LEU A 1 66 ? -0.689 -0.442 -7.630 1.00 79.44 66 LEU A O 1
ATOM 513 N N . ALA A 1 67 ? 0.993 0.414 -8.859 1.00 83.19 67 ALA A N 1
ATOM 514 C CA . ALA A 1 67 ? 1.623 1.093 -7.731 1.00 83.19 67 ALA A CA 1
ATOM 515 C C . ALA A 1 67 ? 0.707 2.181 -7.155 1.00 83.19 67 ALA A C 1
ATOM 517 O O . ALA A 1 67 ? 0.500 2.226 -5.939 1.00 83.19 67 ALA A O 1
ATOM 518 N N . LEU A 1 68 ? 0.082 2.993 -8.013 1.00 84.19 68 LEU A N 1
ATOM 519 C CA . LEU A 1 68 ? -0.870 4.016 -7.583 1.00 84.19 68 LEU A CA 1
ATOM 520 C C . LEU A 1 68 ? -2.061 3.415 -6.818 1.00 84.19 68 LEU A C 1
ATOM 522 O O . LEU A 1 68 ? -2.420 3.918 -5.755 1.00 84.19 68 LEU A O 1
ATOM 526 N N . LEU A 1 69 ? -2.642 2.313 -7.299 1.00 81.81 69 LEU A N 1
ATOM 527 C CA . LEU A 1 69 ? -3.752 1.621 -6.629 1.00 81.81 69 LEU A CA 1
ATOM 528 C C . LEU A 1 69 ? -3.351 1.064 -5.255 1.00 81.81 69 LEU A C 1
ATOM 530 O O . LEU A 1 69 ? -4.120 1.162 -4.289 1.00 81.81 69 LEU A O 1
ATOM 534 N N . MET A 1 70 ? -2.139 0.514 -5.140 1.00 84.62 70 MET A N 1
ATOM 535 C CA . MET A 1 70 ? -1.589 0.064 -3.859 1.00 84.62 70 MET A CA 1
ATOM 536 C C . MET A 1 70 ? -1.427 1.238 -2.888 1.00 84.62 70 MET A C 1
ATOM 538 O O . MET A 1 70 ? -1.824 1.145 -1.724 1.00 84.62 70 MET A O 1
ATOM 542 N N . TYR A 1 71 ? -0.889 2.358 -3.372 1.00 87.50 71 TYR A N 1
ATOM 543 C CA . TYR A 1 71 ? -0.716 3.569 -2.577 1.00 87.50 71 TYR A CA 1
ATOM 544 C C . TYR A 1 71 ? -2.059 4.144 -2.110 1.00 87.50 71 TYR A C 1
ATOM 546 O O . TYR A 1 71 ? -2.231 4.434 -0.926 1.00 87.50 71 TYR A O 1
ATOM 554 N N . GLN A 1 72 ? -3.053 4.212 -2.995 1.00 84.88 72 GLN A N 1
ATOM 555 C CA . GLN A 1 72 ? -4.407 4.657 -2.656 1.00 84.88 72 GLN A CA 1
ATOM 556 C C . GLN A 1 72 ? -5.062 3.777 -1.586 1.00 84.88 72 GLN A C 1
ATOM 558 O O . GLN A 1 72 ? -5.710 4.302 -0.680 1.00 84.88 72 GLN A O 1
ATOM 563 N N . LYS A 1 73 ? -4.863 2.453 -1.631 1.00 83.06 73 LYS A N 1
ATOM 564 C CA . LYS A 1 73 ? -5.344 1.558 -0.567 1.00 83.06 73 LYS A CA 1
ATOM 565 C C . LYS A 1 73 ? -4.651 1.833 0.762 1.00 83.06 73 LYS A C 1
ATOM 567 O O . LYS A 1 73 ? -5.316 1.840 1.794 1.00 83.06 73 LYS A O 1
ATOM 572 N N . LEU A 1 74 ? -3.339 2.070 0.755 1.00 86.31 74 LEU A N 1
ATOM 573 C CA . LEU A 1 74 ? -2.610 2.433 1.969 1.00 86.31 74 LEU A CA 1
ATOM 574 C C . LEU A 1 74 ? -3.161 3.737 2.570 1.00 86.31 74 LEU A C 1
ATOM 576 O O . LEU A 1 74 ? -3.479 3.767 3.758 1.00 86.31 74 LEU A O 1
ATOM 580 N N . LEU A 1 75 ? -3.355 4.775 1.750 1.00 86.44 75 LEU A N 1
ATOM 581 C CA . LEU A 1 75 ? -3.961 6.044 2.171 1.00 86.44 75 LEU A CA 1
ATOM 582 C C . LEU A 1 75 ? -5.362 5.862 2.747 1.00 86.44 75 LEU A C 1
ATOM 584 O O . LEU A 1 75 ? -5.703 6.460 3.768 1.00 86.44 75 LEU A O 1
ATOM 588 N N . LEU A 1 76 ? -6.171 5.027 2.103 1.00 81.62 76 LEU A N 1
ATOM 589 C CA . LEU A 1 76 ? -7.506 4.709 2.569 1.00 81.62 76 LEU A CA 1
ATOM 590 C C . LEU A 1 76 ? -7.453 4.039 3.943 1.00 81.62 76 LEU A C 1
ATOM 592 O O . LEU A 1 76 ? -8.083 4.546 4.862 1.00 81.62 76 LEU A O 1
ATOM 596 N N . LEU A 1 77 ? -6.656 2.977 4.114 1.00 80.94 77 LEU A N 1
ATOM 597 C CA . LEU A 1 77 ? -6.483 2.283 5.398 1.00 80.94 77 LEU A CA 1
ATOM 598 C C . LEU A 1 77 ? -6.013 3.234 6.510 1.00 80.94 77 LEU A C 1
ATOM 600 O O . LEU A 1 77 ? -6.519 3.159 7.628 1.00 80.94 77 LEU A O 1
ATOM 604 N N . ILE A 1 78 ? -5.109 4.167 6.200 1.00 83.75 78 ILE A N 1
ATOM 605 C CA . ILE A 1 78 ? -4.676 5.226 7.126 1.00 83.75 78 ILE A CA 1
ATOM 606 C C . ILE A 1 78 ? -5.838 6.149 7.490 1.00 83.75 78 ILE A C 1
ATOM 608 O O . ILE A 1 78 ? -6.020 6.477 8.661 1.00 83.75 78 ILE A O 1
ATOM 612 N N . ARG A 1 79 ? -6.639 6.576 6.510 1.00 81.62 79 ARG A N 1
ATOM 613 C CA . ARG A 1 79 ? -7.814 7.421 6.758 1.00 81.62 79 ARG A CA 1
ATOM 614 C C . ARG A 1 79 ? -8.817 6.718 7.670 1.00 81.62 79 ARG A C 1
ATOM 616 O O . ARG A 1 79 ? -9.289 7.349 8.615 1.00 81.62 79 ARG A O 1
ATOM 623 N N . VAL A 1 80 ? -9.079 5.427 7.437 1.00 78.25 80 VAL A N 1
ATOM 624 C CA . VAL A 1 80 ? -9.942 4.603 8.304 1.00 78.25 80 VAL A CA 1
ATOM 625 C C . VAL A 1 80 ? -9.388 4.575 9.728 1.00 78.25 80 VAL A C 1
ATOM 627 O O . VAL A 1 80 ? -10.127 4.831 10.678 1.00 78.25 80 VAL A O 1
ATOM 630 N N . TRP A 1 81 ? -8.075 4.344 9.869 1.00 79.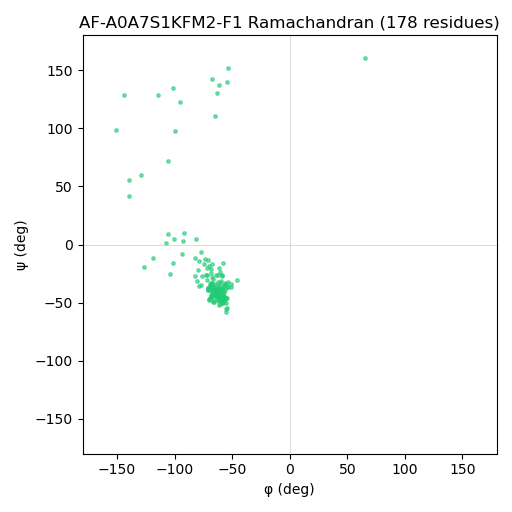38 81 TRP A N 1
ATOM 631 C CA . TRP A 1 81 ? -7.391 4.371 11.163 1.00 79.38 81 TRP A CA 1
ATOM 632 C C . TRP A 1 81 ? -7.633 5.689 11.893 1.00 79.38 81 TRP A C 1
ATOM 634 O O . TRP A 1 81 ? -8.123 5.676 13.021 1.00 79.38 81 TRP A O 1
ATOM 644 N N . LYS A 1 82 ? -7.328 6.823 11.247 1.00 79.69 82 LYS A N 1
ATOM 645 C CA . LYS A 1 82 ? -7.421 8.172 11.833 1.00 79.69 82 LYS A CA 1
ATOM 646 C C . LYS A 1 82 ? -8.806 8.461 12.421 1.00 79.69 82 LYS A C 1
ATOM 648 O O . LYS A 1 82 ? -8.897 9.097 13.464 1.00 79.69 82 LYS A O 1
ATOM 653 N N . HIS A 1 83 ? -9.866 7.976 11.779 1.00 78.12 83 HIS A N 1
ATOM 654 C CA . HIS A 1 83 ? -11.239 8.249 12.205 1.00 78.12 83 HIS A CA 1
ATOM 655 C C . HIS A 1 83 ? -11.709 7.362 13.361 1.00 78.12 83 HIS A C 1
ATOM 657 O O . HIS A 1 83 ? -12.538 7.794 14.161 1.00 78.12 83 HIS A O 1
ATOM 663 N N . ARG A 1 84 ? -11.226 6.116 13.461 1.00 76.31 84 ARG A N 1
ATOM 664 C CA . ARG A 1 84 ? -11.711 5.131 14.449 1.00 76.31 84 ARG A CA 1
ATOM 665 C C . ARG A 1 84 ? -10.573 4.302 15.075 1.00 76.31 84 ARG A C 1
ATOM 667 O O . ARG A 1 84 ? -10.651 3.070 15.058 1.00 76.31 84 ARG A O 1
ATOM 674 N N . PRO A 1 85 ? -9.542 4.928 15.675 1.00 75.50 85 PRO A N 1
ATOM 675 C CA . PRO A 1 85 ? -8.352 4.214 16.144 1.00 75.50 85 PRO A CA 1
ATOM 676 C C . PRO A 1 85 ? -8.679 3.157 17.208 1.00 75.50 85 PRO A C 1
ATOM 678 O O . PRO A 1 85 ? -8.239 2.019 17.088 1.00 75.50 85 PRO A O 1
ATOM 681 N N . ALA A 1 86 ? -9.523 3.491 18.191 1.00 74.94 86 ALA A N 1
ATOM 682 C CA . ALA A 1 86 ? -9.873 2.586 19.290 1.00 74.94 86 ALA A CA 1
ATOM 683 C C . ALA A 1 86 ? -10.623 1.324 18.826 1.00 74.94 86 ALA A C 1
ATOM 685 O O . ALA A 1 86 ? -10.371 0.229 19.319 1.00 74.94 86 ALA A O 1
ATOM 686 N N . ILE A 1 87 ? -11.528 1.457 17.848 1.00 75.31 87 ILE A N 1
ATOM 687 C CA . ILE A 1 87 ? -12.282 0.309 17.329 1.00 75.31 87 ILE A CA 1
ATOM 688 C C . ILE A 1 87 ? -11.341 -0.597 16.538 1.00 75.31 87 ILE A C 1
ATOM 690 O O . ILE A 1 87 ? -11.321 -1.803 16.758 1.00 75.31 87 ILE A O 1
ATOM 694 N N . LEU A 1 88 ? -10.529 -0.021 15.651 1.00 75.19 88 LEU A N 1
ATOM 695 C CA . LEU A 1 88 ? -9.646 -0.771 14.756 1.00 75.19 88 LEU A CA 1
ATOM 696 C C . LEU A 1 88 ? -8.462 -1.417 15.482 1.00 75.19 88 LEU A C 1
ATOM 698 O O . LEU A 1 88 ? -8.003 -2.469 15.043 1.00 75.19 88 LEU A O 1
ATOM 702 N N . ALA A 1 89 ? -8.027 -0.857 16.614 1.00 73.06 89 ALA A N 1
ATOM 703 C CA . ALA A 1 89 ? -7.013 -1.459 17.480 1.00 73.06 89 ALA A CA 1
ATOM 704 C C . ALA A 1 89 ? -7.414 -2.855 17.993 1.00 73.06 89 ALA A C 1
ATOM 706 O O . ALA A 1 89 ? -6.566 -3.717 18.200 1.00 73.06 89 ALA A O 1
ATOM 707 N N . SER A 1 90 ? -8.716 -3.130 18.111 1.00 74.81 90 SER A N 1
ATOM 708 C CA . SER A 1 90 ? -9.220 -4.465 18.466 1.00 74.81 90 SER A CA 1
ATOM 709 C C . SER A 1 90 ? -9.302 -5.438 17.276 1.00 74.81 90 SER A C 1
ATOM 711 O O . SER A 1 90 ? -9.509 -6.639 17.452 1.00 74.81 90 SER A O 1
ATOM 713 N N . GLN A 1 91 ? -9.154 -4.947 16.043 1.00 78.44 91 GLN A N 1
ATOM 714 C CA . GLN A 1 91 ? -9.494 -5.683 14.827 1.00 78.44 91 GLN A CA 1
ATOM 715 C C . GLN A 1 91 ? -8.258 -6.302 14.169 1.00 78.44 91 GLN A C 1
ATOM 717 O O . GLN A 1 91 ? -7.558 -5.682 13.367 1.00 78.44 91 GLN A O 1
ATOM 722 N N . GLN A 1 92 ? -8.017 -7.589 14.425 1.00 79.38 92 GLN A N 1
ATOM 723 C CA . GLN A 1 92 ? -6.839 -8.292 13.897 1.00 79.38 92 GLN A CA 1
ATOM 724 C C . GLN A 1 92 ? -6.767 -8.301 12.354 1.00 79.38 92 GLN A C 1
ATOM 726 O O . GLN A 1 92 ? -5.679 -8.313 11.771 1.00 79.38 92 GLN A O 1
ATOM 731 N N . TRP A 1 93 ? -7.916 -8.301 11.668 1.00 80.69 93 TRP A N 1
ATOM 732 C CA . TRP A 1 93 ? -7.968 -8.252 10.204 1.00 80.69 93 TRP A CA 1
ATOM 733 C C . TRP A 1 93 ? -7.416 -6.931 9.656 1.00 80.69 93 TRP A C 1
ATOM 735 O O . TRP A 1 93 ? -6.776 -6.933 8.602 1.00 80.69 93 TRP A O 1
ATOM 745 N N . PHE A 1 94 ? -7.612 -5.819 10.364 1.00 80.81 94 PHE A N 1
ATOM 746 C CA . PHE A 1 94 ? -7.214 -4.493 9.908 1.00 80.81 94 PHE A CA 1
ATOM 747 C C . PHE A 1 94 ? -5.690 -4.387 9.843 1.00 80.81 94 PHE A C 1
ATOM 749 O O . PHE A 1 94 ? -5.123 -4.100 8.788 1.00 80.81 94 PHE A O 1
ATOM 756 N N . PHE A 1 95 ? -5.007 -4.777 10.918 1.00 82.38 95 PHE A N 1
ATOM 757 C CA . PHE A 1 95 ? -3.545 -4.819 10.949 1.00 82.38 95 PHE A CA 1
ATOM 758 C C . PHE A 1 95 ? -2.949 -5.780 9.918 1.00 82.38 95 PHE A C 1
ATOM 760 O O . PHE A 1 95 ? -1.922 -5.472 9.314 1.00 82.38 95 PHE A O 1
ATOM 767 N N . LYS A 1 96 ? -3.603 -6.919 9.645 1.00 83.81 96 LYS A N 1
ATOM 768 C CA . LYS A 1 96 ? -3.188 -7.829 8.562 1.00 83.81 96 LYS A CA 1
ATOM 769 C C . LYS A 1 96 ? -3.253 -7.147 7.189 1.00 83.81 96 LYS A C 1
ATOM 771 O O . LYS A 1 96 ? -2.354 -7.351 6.376 1.00 83.81 96 LYS A O 1
ATOM 776 N N . ASN A 1 97 ? -4.270 -6.321 6.946 1.00 82.81 97 ASN A N 1
ATOM 777 C CA . ASN A 1 97 ? -4.417 -5.555 5.707 1.00 82.81 97 ASN A CA 1
ATOM 778 C C . ASN A 1 97 ? -3.368 -4.446 5.584 1.00 82.81 97 ASN A C 1
ATOM 780 O O . ASN A 1 97 ? -2.723 -4.344 4.541 1.00 82.81 97 ASN A O 1
ATOM 784 N N . VAL A 1 98 ? -3.147 -3.671 6.651 1.00 85.19 98 VAL A N 1
ATOM 785 C CA . VAL A 1 98 ? -2.105 -2.629 6.688 1.00 85.19 98 VAL A CA 1
ATOM 786 C C . VAL A 1 98 ? -0.728 -3.247 6.457 1.00 85.19 98 VAL A C 1
ATOM 788 O O . VAL A 1 98 ? 0.015 -2.786 5.593 1.00 85.19 98 VAL A O 1
ATOM 791 N N . LYS A 1 99 ? -0.413 -4.347 7.154 1.00 86.69 99 LYS A N 1
ATOM 792 C CA . LYS A 1 99 ? 0.839 -5.092 6.968 1.00 86.69 99 LYS A CA 1
ATOM 793 C C . LYS A 1 99 ? 1.018 -5.519 5.520 1.00 86.69 99 LYS A C 1
ATOM 795 O O . LYS A 1 99 ? 2.113 -5.391 4.982 1.00 86.69 99 LYS A O 1
ATOM 800 N N . SER A 1 100 ? -0.031 -6.056 4.902 1.00 86.50 100 SER A N 1
ATOM 801 C CA . SER A 1 100 ? 0.069 -6.550 3.535 1.00 86.50 100 SER A CA 1
ATOM 802 C C . SER A 1 100 ? 0.284 -5.422 2.528 1.00 86.50 100 SER A C 1
ATOM 804 O O . SER A 1 100 ? 1.188 -5.514 1.701 1.00 86.50 100 SER A O 1
ATOM 806 N N . ALA A 1 101 ? -0.469 -4.324 2.652 1.00 86.81 101 ALA A N 1
ATOM 807 C CA . ALA A 1 101 ? -0.286 -3.139 1.816 1.00 86.81 101 ALA A CA 1
ATOM 808 C C . ALA A 1 101 ? 1.132 -2.561 1.955 1.00 86.81 101 ALA A C 1
ATOM 810 O O . ALA A 1 101 ? 1.787 -2.294 0.950 1.00 86.81 101 ALA A O 1
ATOM 811 N N . LEU A 1 102 ? 1.640 -2.451 3.189 1.00 89.62 102 LEU A N 1
ATOM 812 C CA . LEU A 1 102 ? 3.015 -2.022 3.452 1.00 89.62 102 LEU A CA 1
ATOM 813 C C . LEU A 1 102 ? 4.037 -2.968 2.829 1.00 89.62 102 LEU A C 1
ATOM 815 O O . LEU A 1 102 ? 4.940 -2.509 2.144 1.00 89.62 102 LEU A O 1
ATOM 819 N N . LYS A 1 103 ? 3.879 -4.283 3.018 1.00 89.00 103 LYS A N 1
ATOM 820 C CA . LYS A 1 103 ? 4.777 -5.294 2.448 1.00 89.00 103 LYS A CA 1
ATOM 821 C C . LYS A 1 103 ? 4.886 -5.141 0.932 1.00 89.00 103 LYS A C 1
ATOM 823 O O . LYS A 1 103 ? 5.993 -5.091 0.408 1.00 89.00 103 LYS A O 1
ATOM 828 N N . TRP A 1 104 ? 3.759 -5.061 0.228 1.00 86.81 104 TRP A N 1
ATOM 829 C CA . TRP A 1 104 ? 3.773 -4.925 -1.229 1.00 86.81 104 TRP A CA 1
ATOM 830 C C . TRP A 1 104 ? 4.329 -3.584 -1.688 1.00 86.81 104 TRP A C 1
ATOM 832 O O . TRP A 1 104 ? 5.041 -3.546 -2.687 1.00 86.81 104 TRP A O 1
ATOM 842 N N . MET A 1 105 ? 4.073 -2.509 -0.942 1.00 88.50 105 MET A N 1
ATOM 843 C CA . MET A 1 105 ? 4.705 -1.224 -1.214 1.00 88.50 105 MET A CA 1
ATOM 844 C C . MET A 1 105 ? 6.228 -1.304 -1.048 1.00 88.50 105 MET A C 1
ATOM 846 O O . MET A 1 105 ? 6.944 -0.843 -1.928 1.00 88.50 105 MET A O 1
ATOM 850 N N . CYS A 1 106 ? 6.737 -1.954 0.005 1.00 88.62 106 CYS A N 1
ATOM 851 C CA . CYS A 1 106 ? 8.177 -2.171 0.173 1.00 88.62 106 CYS A CA 1
ATOM 852 C C . CYS A 1 106 ? 8.781 -2.908 -1.026 1.00 88.62 106 CYS A C 1
ATOM 854 O O . CYS A 1 106 ? 9.804 -2.459 -1.530 1.00 88.62 106 CYS A O 1
ATOM 856 N N . TYR A 1 107 ? 8.130 -3.976 -1.504 1.00 86.44 107 TYR A N 1
ATOM 857 C CA . TYR A 1 107 ? 8.571 -4.730 -2.684 1.00 86.44 107 TYR A CA 1
ATOM 858 C C . TYR A 1 107 ? 8.584 -3.880 -3.960 1.00 86.44 107 TYR A C 1
ATOM 860 O O . TYR A 1 107 ? 9.532 -3.958 -4.738 1.00 86.44 107 TYR A O 1
ATOM 868 N N . LEU A 1 108 ? 7.542 -3.072 -4.181 1.00 84.69 108 LEU A N 1
ATOM 869 C CA . LEU A 1 108 ? 7.464 -2.179 -5.339 1.00 84.69 108 LEU A CA 1
ATOM 870 C C . LEU A 1 108 ? 8.571 -1.122 -5.305 1.00 84.69 108 LEU A C 1
ATOM 872 O O . LEU A 1 108 ? 9.206 -0.873 -6.323 1.00 84.69 108 LEU A O 1
ATOM 876 N N . VAL A 1 109 ? 8.826 -0.532 -4.139 1.00 86.25 109 VAL A N 1
ATOM 877 C CA . VAL A 1 109 ? 9.880 0.472 -3.963 1.00 86.25 109 VAL A CA 1
ATOM 878 C C . VAL A 1 109 ? 11.262 -0.171 -4.129 1.00 86.25 109 VAL A C 1
ATOM 880 O O . VAL A 1 109 ? 12.067 0.321 -4.907 1.00 86.25 109 VAL A O 1
ATOM 883 N N . GLU A 1 110 ? 11.527 -1.304 -3.481 1.00 84.31 110 GLU A N 1
ATOM 884 C CA . GLU A 1 110 ? 12.834 -1.977 -3.523 1.00 84.31 110 GLU A CA 1
ATOM 885 C C . GLU A 1 110 ? 13.198 -2.513 -4.911 1.00 84.31 110 GLU A C 1
ATOM 887 O O . GLU A 1 110 ? 14.301 -2.278 -5.398 1.00 84.31 110 GLU A O 1
ATOM 892 N N . GLY A 1 111 ? 12.277 -3.243 -5.545 1.00 77.38 111 GLY A N 1
ATOM 893 C CA . GLY A 1 111 ? 12.565 -3.991 -6.769 1.00 77.38 111 GLY A CA 1
ATOM 894 C C . GLY A 1 111 ? 12.085 -3.325 -8.055 1.00 77.38 111 GLY A C 1
ATOM 895 O O . GLY A 1 111 ? 12.484 -3.744 -9.136 1.00 77.38 111 GLY A O 1
ATOM 896 N N . GLN A 1 112 ? 11.199 -2.330 -7.971 1.00 76.81 112 GLN A N 1
ATOM 897 C CA . GLN A 1 112 ? 10.504 -1.748 -9.126 1.00 76.81 112 GLN A CA 1
ATOM 898 C C . GLN A 1 112 ? 10.390 -0.217 -9.001 1.00 76.81 112 GLN A C 1
ATOM 900 O O . GLN A 1 112 ? 9.355 0.369 -9.318 1.00 76.81 112 GLN A O 1
ATOM 905 N N . CYS A 1 113 ? 11.460 0.448 -8.554 1.00 74.31 113 CYS A N 1
ATOM 906 C CA . CYS A 1 113 ? 11.481 1.883 -8.239 1.00 74.31 113 CYS A CA 1
ATOM 907 C C . CYS A 1 113 ? 10.930 2.797 -9.356 1.00 74.31 113 CYS A C 1
ATOM 909 O O . CYS A 1 113 ? 10.256 3.783 -9.067 1.00 74.31 113 CYS A O 1
ATOM 911 N N . TYR A 1 114 ? 11.120 2.445 -10.633 1.00 74.94 114 TYR A N 1
ATOM 912 C CA . TYR A 1 114 ? 10.576 3.195 -11.775 1.00 74.94 114 TYR A CA 1
ATOM 913 C C . TYR A 1 114 ? 9.048 3.157 -11.861 1.00 74.94 114 TYR A C 1
ATOM 915 O O . TYR A 1 114 ? 8.426 4.113 -12.310 1.00 74.94 114 TYR A O 1
ATOM 923 N N . VAL A 1 115 ? 8.423 2.079 -11.390 1.00 76.00 115 VAL A N 1
ATOM 924 C CA . VAL A 1 115 ? 6.962 1.970 -11.295 1.00 76.00 115 VAL A CA 1
ATOM 925 C C . VAL A 1 115 ? 6.424 2.932 -10.237 1.00 76.00 115 VAL A C 1
ATOM 927 O O . VAL A 1 115 ? 5.352 3.516 -10.392 1.00 76.00 115 VAL A O 1
ATOM 930 N N . VAL A 1 116 ? 7.204 3.134 -9.174 1.00 77.06 116 VAL A N 1
ATOM 931 C CA . VAL A 1 116 ? 6.892 4.072 -8.095 1.00 77.06 116 VAL A CA 1
ATOM 932 C C . VAL A 1 116 ? 7.022 5.521 -8.556 1.00 77.06 116 VAL A C 1
ATOM 934 O O . VAL A 1 116 ? 6.455 6.371 -7.895 1.00 77.06 116 VAL A O 1
ATOM 937 N N . ALA A 1 117 ? 7.628 5.830 -9.710 1.00 75.00 117 ALA A N 1
ATOM 938 C CA . ALA A 1 117 ? 7.615 7.190 -10.268 1.00 75.00 117 ALA A CA 1
ATOM 939 C C . ALA A 1 117 ? 6.194 7.708 -10.573 1.00 75.00 117 ALA A C 1
ATOM 941 O O . ALA A 1 117 ? 5.964 8.915 -10.573 1.00 75.00 117 ALA A O 1
ATOM 942 N N . ALA A 1 118 ? 5.224 6.808 -10.782 1.00 75.44 118 ALA A N 1
ATOM 943 C CA . ALA A 1 118 ? 3.806 7.167 -10.878 1.00 75.44 118 ALA A CA 1
ATOM 944 C C . ALA A 1 118 ? 3.224 7.680 -9.544 1.00 75.44 118 ALA A C 1
ATOM 946 O O . ALA A 1 118 ? 2.159 8.296 -9.516 1.00 75.44 118 ALA A O 1
ATOM 947 N N . ILE A 1 119 ? 3.914 7.416 -8.435 1.00 80.94 119 ILE A N 1
ATOM 948 C CA . ILE A 1 119 ? 3.652 7.970 -7.114 1.00 80.94 119 ILE A CA 1
ATOM 949 C C . ILE A 1 119 ? 4.672 9.089 -6.890 1.00 80.94 119 ILE A C 1
ATOM 951 O O . ILE A 1 119 ? 5.870 8.929 -7.109 1.00 80.94 119 ILE A O 1
ATOM 955 N N . ASN A 1 120 ? 4.231 10.237 -6.386 1.00 81.25 120 ASN A N 1
ATOM 956 C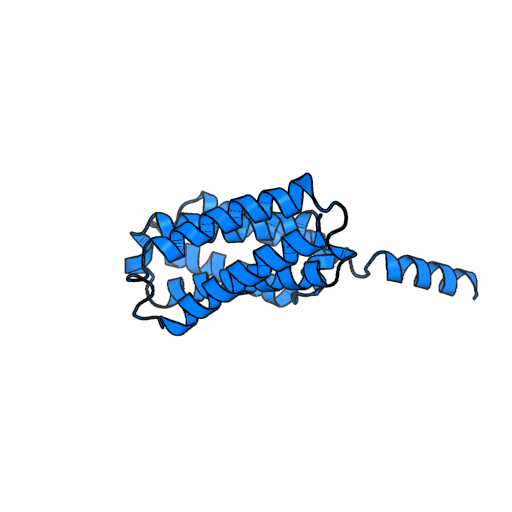 CA . ASN A 1 120 ? 5.189 11.214 -5.893 1.00 81.25 120 ASN A CA 1
ATOM 957 C C . ASN A 1 120 ? 5.925 10.611 -4.681 1.00 81.25 120 ASN A C 1
ATOM 959 O O . ASN A 1 120 ? 5.337 10.412 -3.618 1.00 81.25 120 ASN A O 1
ATOM 963 N N . VAL A 1 121 ? 7.216 10.307 -4.841 1.00 82.06 121 VAL A N 1
ATOM 964 C CA . VAL A 1 121 ? 8.044 9.665 -3.803 1.00 82.06 121 VAL A CA 1
ATOM 965 C C . VAL A 1 121 ? 8.047 10.480 -2.502 1.00 82.06 121 VAL A C 1
ATOM 967 O O . VAL A 1 121 ? 8.049 9.905 -1.414 1.00 82.06 121 VAL A O 1
ATOM 970 N N . GLY A 1 122 ? 7.962 11.813 -2.594 1.00 83.38 122 GLY A N 1
ATOM 971 C CA . GLY A 1 122 ? 7.828 12.695 -1.434 1.00 83.38 122 GLY A CA 1
ATOM 972 C C . GLY A 1 122 ? 6.503 12.511 -0.687 1.00 83.38 122 GLY A C 1
ATOM 973 O O . GLY A 1 122 ? 6.489 12.515 0.545 1.00 83.38 122 GLY A O 1
ATOM 974 N N . ASP A 1 123 ? 5.403 12.279 -1.405 1.00 87.25 123 ASP A N 1
ATOM 975 C CA . ASP A 1 123 ? 4.101 11.988 -0.793 1.00 87.25 123 ASP A CA 1
ATOM 976 C C . ASP A 1 123 ? 4.092 10.599 -0.145 1.00 87.25 123 ASP A C 1
ATOM 978 O O . ASP A 1 123 ? 3.545 10.425 0.950 1.00 87.25 123 ASP A O 1
ATOM 982 N N . LEU A 1 124 ? 4.761 9.619 -0.761 1.00 88.50 124 LEU A N 1
ATOM 983 C CA . LEU A 1 124 ? 4.935 8.294 -0.169 1.00 88.50 124 LEU A CA 1
ATOM 984 C C . LEU A 1 124 ? 5.770 8.362 1.120 1.00 88.50 124 LEU A C 1
ATOM 986 O O . LEU A 1 124 ? 5.376 7.774 2.129 1.00 88.50 124 LEU A O 1
ATOM 990 N N . LEU A 1 125 ? 6.864 9.133 1.125 1.00 89.62 125 LEU A N 1
ATOM 991 C CA . LEU A 1 125 ? 7.679 9.377 2.319 1.00 89.62 125 LEU A CA 1
ATOM 992 C C . LEU A 1 125 ? 6.869 10.067 3.419 1.00 89.62 125 LEU A C 1
ATOM 994 O O . LEU A 1 125 ? 6.883 9.616 4.564 1.00 89.62 125 LEU A O 1
ATOM 998 N N . ARG A 1 126 ? 6.120 11.123 3.078 1.00 90.50 126 ARG A N 1
ATOM 999 C CA . ARG A 1 126 ? 5.232 11.815 4.024 1.00 90.50 126 ARG A CA 1
ATOM 1000 C C . ARG A 1 126 ? 4.229 10.845 4.640 1.00 90.50 126 ARG A C 1
ATOM 1002 O O . ARG A 1 126 ? 4.075 10.817 5.856 1.00 90.50 126 ARG A O 1
ATOM 1009 N N . THR A 1 127 ? 3.615 10.002 3.815 1.00 91.38 127 THR A N 1
ATOM 1010 C CA . THR A 1 127 ? 2.653 8.984 4.261 1.00 91.38 127 THR A CA 1
ATOM 1011 C C . THR A 1 127 ? 3.300 7.978 5.219 1.00 91.38 127 THR A C 1
ATOM 1013 O O . THR A 1 127 ? 2.712 7.623 6.241 1.00 91.38 127 THR A O 1
ATOM 1016 N N . ALA A 1 128 ? 4.524 7.531 4.927 1.00 90.75 128 ALA A N 1
ATOM 1017 C CA . ALA A 1 128 ? 5.261 6.617 5.795 1.00 90.75 128 ALA A CA 1
ATOM 1018 C C . ALA A 1 128 ? 5.641 7.267 7.139 1.00 90.75 128 ALA A C 1
ATOM 1020 O O . ALA A 1 128 ? 5.519 6.633 8.186 1.00 90.75 128 ALA A O 1
ATOM 1021 N N . LEU A 1 129 ? 6.037 8.542 7.139 1.00 89.75 129 LEU A N 1
ATOM 1022 C CA . LEU A 1 129 ? 6.325 9.295 8.364 1.00 89.75 129 LEU A CA 1
ATOM 1023 C C . LEU A 1 129 ? 5.067 9.536 9.205 1.00 89.75 129 LEU A C 1
ATOM 1025 O O . LEU A 1 129 ? 5.110 9.381 10.426 1.00 89.75 129 LEU A O 1
ATOM 1029 N N . GLU A 1 130 ? 3.939 9.853 8.566 1.00 89.00 130 GLU A N 1
ATOM 1030 C CA . GLU A 1 130 ? 2.642 9.935 9.241 1.00 89.00 130 GLU A CA 1
ATOM 1031 C C . GLU A 1 130 ? 2.314 8.615 9.943 1.00 89.00 130 GLU A C 1
ATOM 1033 O O . GLU A 1 130 ? 1.966 8.618 11.122 1.00 89.00 130 GLU A O 1
ATOM 1038 N N . LEU A 1 131 ? 2.491 7.477 9.266 1.00 87.62 131 LEU A N 1
ATOM 1039 C CA . LEU A 1 131 ? 2.288 6.156 9.865 1.00 87.62 131 LEU A CA 1
ATOM 1040 C C . LEU A 1 131 ? 3.149 5.933 11.117 1.00 87.62 131 LEU A C 1
ATOM 1042 O O . LEU A 1 131 ? 2.636 5.406 12.102 1.00 87.62 131 LEU A O 1
ATOM 1046 N N . VAL A 1 132 ? 4.415 6.366 11.125 1.00 86.88 132 VAL A N 1
ATOM 1047 C CA . VAL A 1 132 ? 5.268 6.289 12.329 1.00 86.88 132 VAL A CA 1
ATOM 1048 C C . VAL A 1 132 ? 4.682 7.116 13.474 1.00 86.88 132 VAL A C 1
ATOM 1050 O O . VAL A 1 132 ? 4.600 6.631 14.606 1.00 86.88 132 VAL A O 1
ATOM 1053 N N . GLN A 1 133 ? 4.249 8.348 13.193 1.00 82.69 133 GLN A N 1
ATOM 1054 C CA . GLN A 1 133 ? 3.625 9.210 14.199 1.00 82.69 133 GLN A CA 1
ATOM 1055 C C . GLN A 1 133 ? 2.349 8.572 14.762 1.00 82.69 133 GLN A C 1
ATOM 1057 O O . GLN A 1 133 ? 2.170 8.542 15.981 1.00 82.69 133 GLN A O 1
ATOM 1062 N N . PHE A 1 134 ? 1.511 7.984 13.905 1.00 79.12 134 PHE A N 1
ATOM 1063 C CA . PHE A 1 134 ? 0.314 7.261 14.341 1.00 79.12 134 PHE A CA 1
ATOM 1064 C C . PHE A 1 134 ? 0.645 6.051 15.203 1.00 79.12 134 PHE A C 1
ATOM 1066 O O . PHE A 1 134 ? 0.037 5.875 16.260 1.00 79.12 134 PHE A O 1
ATOM 1073 N N . CYS A 1 135 ? 1.625 5.240 14.799 1.00 82.19 135 CYS A N 1
ATOM 1074 C CA . CYS A 1 135 ? 2.048 4.090 15.587 1.00 82.19 135 CYS A CA 1
ATOM 1075 C C . CYS A 1 135 ? 2.511 4.500 16.989 1.00 82.19 135 CYS A C 1
ATOM 1077 O O . CYS A 1 135 ? 2.186 3.812 17.949 1.00 82.19 135 CYS A O 1
ATOM 1079 N N . ARG A 1 136 ? 3.208 5.635 17.117 1.00 80.31 136 ARG A N 1
ATOM 1080 C CA . ARG A 1 136 ? 3.663 6.174 18.405 1.00 80.31 136 ARG A CA 1
ATOM 1081 C C . ARG A 1 136 ? 2.508 6.629 19.303 1.00 80.31 136 ARG A C 1
ATOM 1083 O O . ARG A 1 136 ? 2.544 6.360 20.497 1.00 80.31 136 ARG A O 1
ATOM 1090 N N . VAL A 1 137 ? 1.505 7.316 18.753 1.00 76.50 137 VAL A N 1
ATOM 1091 C CA . VAL A 1 137 ? 0.349 7.816 19.528 1.00 76.50 137 VAL A CA 1
ATOM 1092 C C . VAL A 1 137 ? -0.583 6.682 19.966 1.00 76.50 137 VAL A C 1
ATOM 1094 O O . VAL A 1 137 ? -1.208 6.776 21.015 1.00 76.50 137 VAL A O 1
ATOM 1097 N N . THR A 1 138 ? -0.662 5.604 19.183 1.00 71.19 138 THR A N 1
ATOM 1098 C CA . THR A 1 138 ? -1.587 4.479 19.422 1.00 71.19 138 THR A CA 1
ATOM 1099 C C . THR A 1 138 ? -0.958 3.351 20.265 1.00 71.19 138 THR A C 1
ATOM 1101 O O . THR A 1 138 ? -1.520 2.264 20.352 1.00 71.19 138 THR A O 1
ATOM 1104 N N . GLN A 1 139 ? 0.225 3.555 20.864 1.00 70.81 139 GLN A N 1
ATOM 1105 C CA . GLN A 1 139 ? 0.827 2.554 21.758 1.00 70.81 139 GLN A CA 1
ATOM 1106 C C . GLN A 1 139 ? 0.001 2.394 23.047 1.00 70.81 139 GLN A C 1
ATOM 1108 O O . GLN A 1 139 ? -0.482 3.402 23.569 1.00 70.81 139 GLN A O 1
ATOM 1113 N N . PRO A 1 140 ? -0.141 1.164 23.587 1.00 66.62 140 PRO A N 1
ATOM 1114 C CA . PRO A 1 140 ? 0.612 -0.065 23.274 1.00 66.62 140 PRO A CA 1
ATOM 1115 C C . PRO A 1 140 ? 0.004 -0.987 22.195 1.00 66.62 140 PRO A C 1
ATOM 1117 O O . PRO A 1 140 ? 0.574 -2.037 21.911 1.00 66.62 140 PRO A O 1
ATOM 1120 N N . ASP A 1 141 ? -1.106 -0.619 21.554 1.00 70.56 141 ASP A N 1
ATOM 1121 C CA . ASP A 1 141 ? -1.920 -1.558 20.756 1.00 70.56 141 ASP A CA 1
ATOM 1122 C C . ASP A 1 141 ? -1.397 -1.829 19.331 1.00 70.56 141 ASP A C 1
ATOM 1124 O O . ASP A 1 141 ? -2.042 -2.509 18.529 1.00 70.56 141 ASP A O 1
ATOM 1128 N N . VAL A 1 142 ? -0.225 -1.292 18.979 1.00 76.56 142 VAL A N 1
ATOM 1129 C CA . VAL A 1 142 ? 0.353 -1.405 17.635 1.00 76.56 142 VAL A CA 1
ATOM 1130 C C . VAL A 1 142 ? 1.342 -2.569 17.568 1.00 76.56 142 VAL A C 1
ATOM 1132 O O . VAL A 1 142 ? 2.353 -2.549 18.264 1.00 76.56 142 VAL A O 1
ATOM 1135 N N . PRO A 1 143 ? 1.140 -3.545 16.666 1.00 82.25 143 PRO A N 1
ATOM 1136 C CA . PRO A 1 143 ? 2.097 -4.630 16.483 1.00 82.25 143 PRO A CA 1
ATOM 1137 C C . PRO A 1 143 ? 3.482 -4.175 15.978 1.00 82.25 143 PRO A C 1
ATOM 1139 O O . PRO A 1 143 ? 3.581 -3.543 14.923 1.00 82.25 143 PRO A O 1
ATOM 1142 N N . ASP A 1 144 ? 4.564 -4.623 16.626 1.00 83.75 144 ASP A N 1
ATOM 1143 C CA . ASP A 1 144 ? 5.967 -4.303 16.270 1.00 83.75 144 ASP A CA 1
ATOM 1144 C C . ASP A 1 144 ? 6.315 -4.543 14.798 1.00 83.75 144 ASP A C 1
ATOM 1146 O O . ASP A 1 144 ? 7.065 -3.798 14.162 1.00 83.75 144 ASP A O 1
ATOM 1150 N N . HIS A 1 145 ? 5.748 -5.599 14.216 1.00 83.38 145 HIS A N 1
ATOM 1151 C CA . HIS A 1 145 ? 6.011 -5.939 12.827 1.00 83.38 145 HIS A CA 1
ATOM 1152 C C . HIS A 1 145 ? 5.514 -4.862 11.853 1.00 83.38 145 HIS A C 1
ATOM 1154 O O . HIS A 1 145 ? 6.080 -4.756 10.767 1.00 83.38 145 HIS A O 1
ATOM 1160 N N . LEU A 1 146 ? 4.495 -4.069 12.204 1.00 85.00 146 LEU A N 1
ATOM 1161 C CA . LEU A 1 146 ? 4.047 -2.943 11.380 1.00 85.00 146 LEU A CA 1
ATOM 1162 C C . LEU A 1 146 ? 5.067 -1.817 11.398 1.00 85.00 146 LEU A C 1
ATOM 1164 O O . LEU A 1 146 ? 5.470 -1.362 10.331 1.00 85.00 146 LEU A O 1
ATOM 1168 N N . VAL A 1 147 ? 5.542 -1.444 12.589 1.00 87.31 147 VAL A N 1
ATOM 1169 C CA . VAL A 1 147 ? 6.598 -0.438 12.758 1.00 87.31 147 VAL A CA 1
ATOM 1170 C C . VAL A 1 147 ? 7.821 -0.827 11.931 1.00 87.31 147 VAL A C 1
ATOM 1172 O O . VAL A 1 147 ? 8.320 -0.023 11.146 1.00 87.31 147 VAL A O 1
ATOM 1175 N N . ARG A 1 148 ? 8.236 -2.098 11.995 1.00 89.25 148 ARG A N 1
ATOM 1176 C CA . ARG A 1 148 ? 9.336 -2.622 11.173 1.00 89.25 148 ARG A CA 1
ATOM 1177 C C . ARG A 1 148 ? 9.097 -2.450 9.669 1.00 89.25 148 ARG A C 1
ATOM 1179 O O . ARG A 1 148 ? 10.015 -2.040 8.969 1.00 89.25 148 ARG A O 1
ATOM 1186 N N . HIS A 1 149 ? 7.902 -2.755 9.156 1.00 89.19 149 HIS A N 1
ATOM 1187 C CA . HIS A 1 149 ? 7.617 -2.601 7.720 1.00 89.19 149 HIS A CA 1
ATOM 1188 C C . HIS A 1 149 ? 7.582 -1.131 7.290 1.00 89.19 149 HIS A C 1
ATOM 1190 O O . HIS A 1 149 ? 8.032 -0.824 6.191 1.00 89.19 149 HIS A O 1
ATOM 1196 N N . ILE A 1 150 ? 7.109 -0.223 8.148 1.00 91.69 150 ILE A N 1
ATOM 1197 C CA . ILE A 1 150 ? 7.148 1.220 7.878 1.00 91.69 150 ILE A CA 1
ATOM 1198 C C . ILE A 1 150 ? 8.600 1.703 7.781 1.00 91.69 150 ILE A C 1
ATOM 1200 O O . ILE A 1 150 ? 8.945 2.425 6.850 1.00 91.69 150 ILE A O 1
ATOM 1204 N N . LEU A 1 151 ? 9.472 1.263 8.693 1.00 91.12 151 LEU A N 1
ATOM 1205 C CA . LEU A 1 151 ? 10.897 1.609 8.655 1.00 91.12 151 LEU A CA 1
ATOM 1206 C C . LEU A 1 151 ? 11.602 1.047 7.413 1.00 91.12 151 LEU A C 1
ATOM 1208 O O . LEU A 1 151 ? 12.396 1.755 6.800 1.00 91.12 151 LEU A O 1
ATOM 1212 N N . ILE A 1 152 ? 11.279 -0.188 7.008 1.00 91.94 152 ILE A N 1
ATOM 1213 C CA . ILE A 1 152 ? 11.779 -0.772 5.752 1.00 91.94 152 ILE A CA 1
ATOM 1214 C C . ILE A 1 152 ? 11.319 0.067 4.557 1.00 91.94 152 ILE A C 1
ATOM 1216 O O . ILE A 1 152 ? 12.136 0.403 3.707 1.00 91.94 152 ILE A O 1
ATOM 1220 N N . LEU A 1 153 ? 10.039 0.454 4.508 1.00 91.44 153 LEU A N 1
ATOM 1221 C CA . LEU A 1 153 ? 9.513 1.302 3.438 1.00 91.44 153 LEU A CA 1
ATOM 1222 C C . LEU A 1 153 ? 10.282 2.626 3.351 1.00 91.44 153 LEU A C 1
ATOM 1224 O O . LEU A 1 153 ? 10.697 3.015 2.264 1.00 91.44 153 LEU A O 1
ATOM 1228 N N . ILE A 1 154 ? 10.507 3.292 4.487 1.00 91.81 154 ILE A N 1
ATOM 1229 C CA . ILE A 1 154 ? 11.284 4.538 4.556 1.00 91.81 154 ILE A CA 1
ATOM 1230 C C . ILE A 1 154 ? 12.707 4.319 4.028 1.00 91.81 154 ILE A C 1
ATOM 1232 O O . ILE A 1 154 ? 13.169 5.095 3.193 1.00 91.81 154 ILE A O 1
ATOM 1236 N N . GLY A 1 155 ? 13.383 3.252 4.464 1.00 90.00 155 GLY A N 1
ATOM 1237 C CA . GLY A 1 155 ? 14.712 2.889 3.965 1.00 90.00 155 GLY A CA 1
ATOM 1238 C C . GLY A 1 155 ? 14.728 2.695 2.447 1.00 90.00 155 GLY A C 1
ATOM 1239 O O . GLY A 1 155 ? 15.532 3.320 1.757 1.00 90.00 155 GLY A O 1
ATOM 1240 N N . ASN A 1 156 ? 13.777 1.922 1.917 1.00 89.19 156 ASN A N 1
ATOM 1241 C CA . ASN A 1 156 ? 13.657 1.655 0.483 1.00 89.19 156 ASN A CA 1
ATOM 1242 C C . ASN A 1 156 ? 13.381 2.941 -0.316 1.00 89.19 156 ASN A C 1
ATOM 1244 O O . ASN A 1 156 ? 13.928 3.115 -1.405 1.00 89.19 156 ASN A O 1
ATOM 1248 N N . ILE A 1 157 ? 12.575 3.867 0.221 1.00 88.12 157 ILE A N 1
ATOM 1249 C CA . ILE A 1 157 ? 12.315 5.176 -0.400 1.00 88.12 157 ILE A CA 1
ATO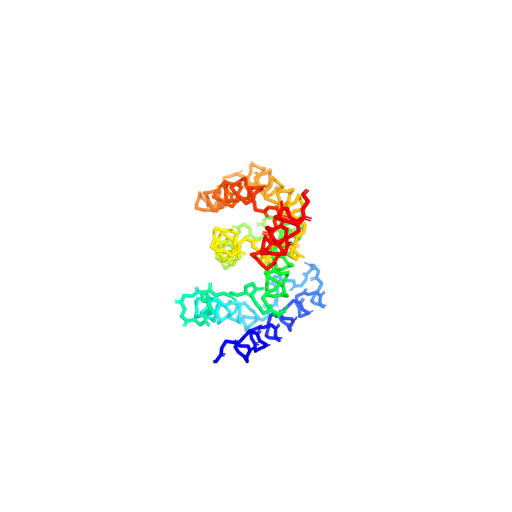M 1250 C C . ILE A 1 157 ? 13.608 5.990 -0.504 1.00 88.12 157 ILE A C 1
ATOM 1252 O O . ILE A 1 157 ? 13.904 6.539 -1.567 1.00 88.12 157 ILE A O 1
ATOM 1256 N N . PHE A 1 158 ? 14.408 6.033 0.565 1.00 85.25 158 PHE A N 1
ATOM 1257 C CA . PHE A 1 158 ? 15.702 6.714 0.531 1.00 85.25 158 PHE A CA 1
ATOM 1258 C C . PHE A 1 158 ? 16.654 6.091 -0.495 1.00 85.25 158 PHE A C 1
ATOM 1260 O O . PHE A 1 158 ? 17.319 6.824 -1.224 1.00 85.25 158 PHE A O 1
ATOM 1267 N N . SER A 1 159 ? 16.658 4.764 -0.637 1.00 80.06 159 SER A N 1
ATOM 1268 C CA . SER A 1 159 ? 17.424 4.072 -1.684 1.00 80.06 159 SER A CA 1
ATOM 1269 C C . SER A 1 159 ? 16.896 4.339 -3.103 1.00 80.06 159 SER A C 1
ATOM 1271 O O . SER A 1 159 ? 17.678 4.334 -4.059 1.00 80.06 159 SER A O 1
ATOM 1273 N N . CYS A 1 160 ? 15.600 4.632 -3.260 1.00 73.88 160 CYS A N 1
ATOM 1274 C CA . CYS A 1 160 ? 14.980 4.959 -4.549 1.00 73.88 160 CYS A CA 1
ATOM 1275 C C . CYS A 1 160 ? 15.344 6.340 -5.093 1.00 73.88 160 CYS A C 1
ATOM 1277 O O . CYS A 1 160 ? 15.355 6.514 -6.311 1.00 73.88 160 CYS A O 1
ATOM 1279 N N . HIS A 1 161 ? 15.689 7.309 -4.239 1.00 57.69 161 HIS A N 1
ATOM 1280 C CA . HIS A 1 161 ? 16.079 8.659 -4.678 1.00 57.69 161 HIS A CA 1
ATOM 1281 C C . HIS A 1 161 ? 17.288 8.680 -5.634 1.00 57.69 161 HIS A C 1
ATOM 1283 O O . HIS A 1 161 ? 17.492 9.657 -6.354 1.00 57.69 161 HIS A O 1
ATOM 1289 N N . SER A 1 162 ? 18.039 7.580 -5.697 1.00 53.44 162 SER A N 1
ATOM 1290 C CA . SER A 1 162 ? 19.150 7.337 -6.623 1.00 53.44 162 SER A CA 1
ATOM 1291 C C . SER A 1 162 ? 18.718 7.141 -8.089 1.00 53.44 162 SER A C 1
ATOM 1293 O O . SER A 1 162 ? 19.541 7.258 -8.997 1.00 53.44 162 SER A O 1
ATOM 1295 N N . TYR A 1 163 ? 17.446 6.826 -8.353 1.00 54.69 163 TYR A N 1
ATOM 1296 C CA . TYR A 1 163 ? 16.948 6.428 -9.674 1.00 54.69 163 TYR A CA 1
ATOM 1297 C C . TYR A 1 163 ? 16.142 7.559 -10.322 1.00 54.69 163 TYR A C 1
ATOM 1299 O O . TYR A 1 163 ? 14.923 7.501 -10.427 1.00 54.69 163 TYR A O 1
ATOM 1307 N N . ARG A 1 164 ? 16.833 8.620 -10.757 1.00 52.22 164 ARG A N 1
ATOM 1308 C CA . ARG A 1 164 ? 16.195 9.798 -11.376 1.00 52.22 164 ARG A CA 1
ATOM 1309 C C . ARG A 1 164 ? 15.668 9.595 -12.803 1.00 52.22 164 ARG A C 1
ATOM 1311 O O . ARG A 1 164 ? 14.928 10.453 -13.258 1.00 52.22 164 ARG A O 1
ATOM 1318 N N . PHE A 1 165 ? 16.016 8.501 -13.486 1.00 51.09 165 PHE A N 1
ATOM 1319 C CA . PHE A 1 165 ? 15.641 8.290 -14.891 1.00 51.09 165 PHE A CA 1
ATOM 1320 C C . PHE A 1 165 ? 15.330 6.821 -15.188 1.00 51.09 165 PHE A C 1
ATOM 1322 O O . PHE A 1 165 ? 16.193 5.983 -14.875 1.00 51.09 165 PHE A O 1
ATOM 1329 N N . PRO A 1 166 ? 14.170 6.494 -15.800 1.00 54.81 166 PRO A N 1
ATOM 1330 C CA . PRO A 1 166 ? 13.902 5.167 -16.341 1.00 54.81 166 PRO A CA 1
ATOM 1331 C C . PRO A 1 166 ? 15.013 4.733 -17.314 1.00 54.81 166 PRO A C 1
ATOM 1333 O O . PRO A 1 166 ? 15.643 5.580 -17.952 1.00 54.81 166 PRO A O 1
ATOM 1336 N N . PRO A 1 167 ? 15.278 3.421 -17.462 1.00 55.47 167 PRO A N 1
ATOM 1337 C CA . PRO A 1 167 ? 16.368 2.924 -18.304 1.00 55.47 167 PRO A CA 1
ATOM 1338 C C . PRO A 1 167 ? 16.302 3.435 -19.751 1.00 55.47 167 PRO A C 1
ATOM 1340 O O . PRO A 1 167 ? 17.340 3.725 -20.337 1.00 55.47 167 PRO A O 1
ATOM 1343 N N . ALA A 1 168 ? 15.092 3.624 -20.292 1.00 55.56 168 ALA A N 1
ATOM 1344 C CA . ALA A 1 168 ? 14.874 4.144 -21.642 1.00 55.56 168 ALA A CA 1
ATOM 1345 C C . ALA A 1 168 ? 15.381 5.589 -21.835 1.00 55.56 168 ALA A C 1
ATOM 1347 O O . ALA A 1 168 ? 15.929 5.911 -22.886 1.00 55.56 168 ALA A O 1
ATOM 1348 N N . GLU A 1 169 ? 15.273 6.443 -20.813 1.00 49.44 169 GLU A N 1
ATOM 1349 C CA . GLU A 1 169 ? 15.792 7.818 -20.865 1.00 49.44 169 GLU A CA 1
ATOM 1350 C C . GLU A 1 169 ? 17.318 7.858 -20.695 1.00 49.44 169 GLU A C 1
ATOM 1352 O O . GLU A 1 169 ? 17.980 8.736 -21.247 1.00 49.44 169 GLU A O 1
ATOM 1357 N N . ARG A 1 170 ? 17.917 6.873 -20.006 1.00 48.97 170 ARG A N 1
ATOM 1358 C CA . ARG A 1 170 ? 19.385 6.755 -19.907 1.00 48.97 170 ARG A CA 1
ATOM 1359 C C . ARG A 1 170 ? 20.033 6.426 -21.249 1.00 48.97 170 ARG A C 1
ATOM 1361 O O . ARG A 1 170 ? 21.097 6.964 -21.537 1.00 48.97 170 ARG A O 1
ATOM 1368 N N . SER A 1 171 ? 19.406 5.572 -22.060 1.00 49.38 171 SER A N 1
ATOM 1369 C CA . SER A 1 171 ? 19.898 5.255 -23.408 1.00 49.38 171 SER A CA 1
ATOM 1370 C C . SER A 1 171 ? 19.910 6.494 -24.308 1.00 49.38 171 SER A C 1
ATOM 1372 O O . SER A 1 171 ? 20.907 6.753 -24.970 1.00 49.38 171 SER A O 1
ATOM 1374 N N . GLN A 1 172 ? 18.864 7.324 -24.246 1.00 49.00 172 GLN A N 1
ATOM 1375 C CA . GLN A 1 172 ? 18.776 8.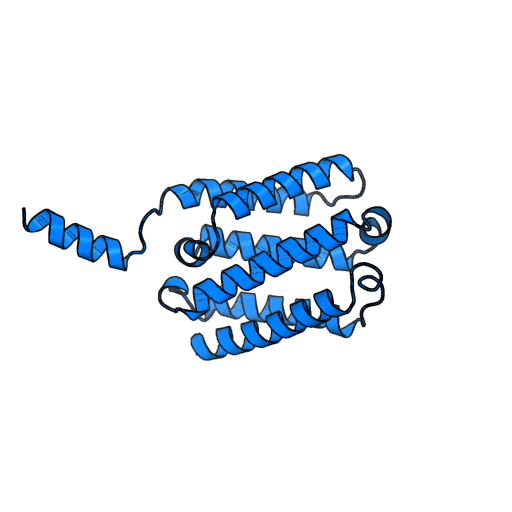560 -25.034 1.00 49.00 172 GLN A CA 1
ATOM 1376 C C . GLN A 1 172 ? 19.742 9.655 -24.548 1.00 49.00 172 GLN A C 1
ATOM 1378 O O . GLN A 1 172 ? 20.344 10.356 -25.358 1.00 49.00 172 GLN A O 1
ATOM 1383 N N . LEU A 1 173 ? 19.947 9.783 -23.232 1.00 50.34 173 LEU A N 1
ATOM 1384 C CA . LEU A 1 173 ? 20.932 10.710 -22.658 1.00 50.34 173 LEU A CA 1
ATOM 1385 C C . LEU A 1 173 ? 22.383 10.286 -22.954 1.00 50.34 173 LEU A C 1
ATOM 1387 O O . LEU A 1 173 ? 23.243 11.143 -23.143 1.00 50.34 173 LEU A O 1
ATOM 1391 N N . SER A 1 174 ? 22.654 8.978 -23.026 1.00 52.09 174 SER A N 1
ATOM 1392 C CA . SER A 1 174 ? 23.957 8.435 -23.431 1.00 52.09 174 SER A CA 1
ATOM 1393 C C . SER A 1 174 ? 24.267 8.717 -24.903 1.00 52.09 174 SER A C 1
ATOM 1395 O O . SER A 1 174 ? 25.403 9.043 -25.230 1.00 52.09 174 SER A O 1
ATOM 1397 N N . GLU A 1 175 ? 23.277 8.607 -25.790 1.00 50.19 175 GLU A N 1
ATOM 1398 C CA . GLU A 1 175 ? 23.446 8.906 -27.218 1.00 50.19 175 GLU A CA 1
ATOM 1399 C C . GLU A 1 175 ? 23.610 10.412 -27.470 1.00 50.19 175 GLU A C 1
ATOM 1401 O O . GLU A 1 175 ? 24.470 10.815 -28.251 1.00 50.19 175 GLU A O 1
ATOM 1406 N N . ALA A 1 176 ? 22.868 11.258 -26.750 1.00 51.34 176 ALA A N 1
ATOM 1407 C CA . ALA A 1 176 ? 23.001 12.713 -26.844 1.00 51.34 176 ALA A CA 1
ATOM 1408 C C . ALA A 1 176 ? 24.348 13.236 -26.303 1.00 51.34 176 ALA A C 1
ATOM 1410 O O . ALA A 1 176 ? 24.883 14.208 -26.830 1.00 51.34 176 ALA A O 1
ATOM 1411 N N . GLY A 1 177 ? 24.916 12.590 -25.278 1.00 45.84 177 GLY A N 1
ATOM 1412 C CA . GLY A 1 177 ? 26.220 12.950 -24.707 1.00 45.84 177 GLY A CA 1
ATOM 1413 C C . GLY A 1 177 ? 27.436 12.466 -25.505 1.00 45.84 177 GLY A C 1
ATOM 1414 O O . GLY A 1 177 ? 28.537 12.944 -25.262 1.00 45.84 177 GLY A O 1
ATOM 1415 N N . MET A 1 178 ? 27.257 11.538 -26.450 1.00 47.47 178 MET A N 1
ATOM 1416 C CA . MET A 1 178 ? 28.307 11.105 -27.386 1.00 47.47 178 MET A CA 1
ATOM 1417 C C . MET A 1 178 ? 28.289 11.878 -28.717 1.00 47.47 178 MET A C 1
ATOM 1419 O O . MET A 1 178 ? 29.191 11.702 -29.533 1.00 47.47 178 MET A O 1
ATOM 1423 N N . ALA A 1 179 ? 27.268 12.710 -28.944 1.00 45.28 179 ALA A N 1
ATOM 1424 C CA . ALA A 1 179 ? 27.092 13.514 -30.154 1.00 45.28 179 ALA A CA 1
ATOM 1425 C C . ALA A 1 179 ? 27.519 14.992 -29.996 1.00 45.28 179 ALA A C 1
ATOM 1427 O O . ALA A 1 179 ? 27.319 15.774 -30.927 1.00 45.28 179 ALA A O 1
ATOM 1428 N N . ALA A 1 180 ? 28.085 15.373 -28.844 1.00 42.12 180 ALA A N 1
ATOM 1429 C CA . ALA A 1 180 ? 28.602 16.711 -28.531 1.00 42.12 180 ALA A CA 1
ATOM 1430 C C . ALA A 1 180 ? 30.124 16.677 -28.342 1.00 42.12 180 ALA A C 1
ATOM 1432 O O . ALA A 1 180 ? 30.781 17.656 -28.761 1.00 42.12 180 ALA A O 1
#

Solvent-accessible surface area (backbone atoms only — not comparable to full-atom values): 10051 Å² total; per-residue (Å²): 117,40,70,67,50,50,52,53,51,44,53,55,49,49,52,50,52,49,53,56,58,72,49,35,89,88,36,62,90,70,55,59,68,66,65,62,51,48,52,54,54,50,52,56,49,50,47,46,45,67,76,74,48,36,98,56,44,61,82,36,81,64,32,24,54,49,46,38,53,49,50,51,50,46,53,47,54,48,53,53,41,74,77,41,50,78,66,51,59,74,36,70,68,54,56,53,50,54,45,48,46,42,51,53,48,32,51,38,34,64,77,37,42,65,17,40,64,66,36,61,63,68,58,53,48,50,52,42,50,50,49,53,54,50,48,63,73,50,58,86,65,55,61,67,70,50,58,53,41,43,53,48,33,53,50,30,51,62,65,37,71,76,65,86,61,54,72,73,56,50,55,56,52,53,54,56,67,74,72,113